Protein AF-A0A1J5FV45-F1 (afdb_monomer_lite)

Sequence (195 aa):
MLQQKHIVESHPLPEKLSKVIEYYSTTNPVHFYSLTNQLPLEDLAYVKKVEEHLFSFNQLMIEMGKDFNYGLDCYSRKICDIIEEQIQFTHNGMYSHSSFDEVNKNVYNNPVVMEYHTIGLLLMQILRVNNYKKLNDFISIIAKRKKTIKKYLEIAGGHGLYTMEVCKILQHNAVIDFIDISEVSIQIAKSFLKG

Structure (mmCIF, N/CA/C/O backbone):
data_AF-A0A1J5FV45-F1
#
_entry.id   AF-A0A1J5FV45-F1
#
loop_
_atom_site.group_PDB
_atom_site.id
_atom_site.type_symbol
_atom_site.label_atom_id
_atom_site.label_alt_id
_atom_site.label_comp_id
_atom_site.label_asym_id
_atom_site.label_entity_id
_atom_site.label_seq_id
_atom_site.pdbx_PDB_ins_code
_atom_site.Cartn_x
_atom_site.Cartn_y
_atom_site.Cartn_z
_atom_site.occupancy
_atom_site.B_iso_or_equiv
_atom_site.auth_seq_id
_atom_site.auth_comp_id
_atom_site.auth_asym_id
_atom_site.auth_atom_id
_atom_site.pdbx_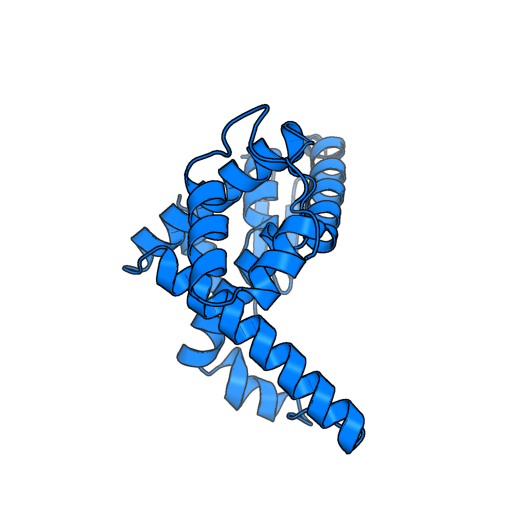PDB_model_num
ATOM 1 N N . MET A 1 1 ? 12.830 27.353 -18.509 1.00 36.31 1 MET A N 1
ATOM 2 C CA . MET A 1 1 ? 12.939 27.710 -17.079 1.00 36.31 1 MET A CA 1
ATOM 3 C C . MET A 1 1 ? 11.523 27.719 -16.515 1.00 36.31 1 MET A C 1
ATOM 5 O O . MET A 1 1 ? 10.820 28.708 -16.655 1.00 36.31 1 MET A O 1
ATOM 9 N N . LEU A 1 2 ? 11.036 26.563 -16.057 1.00 40.12 2 LEU A N 1
ATOM 10 C CA . LEU A 1 2 ? 9.681 26.422 -15.512 1.00 40.12 2 LEU A CA 1
ATOM 11 C C . LEU A 1 2 ? 9.717 26.867 -14.049 1.00 40.12 2 LEU A C 1
ATOM 13 O O . LEU A 1 2 ? 10.525 26.352 -13.281 1.00 40.12 2 LEU A O 1
ATOM 17 N N . GLN A 1 3 ? 8.890 27.852 -13.698 1.00 36.34 3 GLN A N 1
ATOM 18 C CA . GLN A 1 3 ? 8.738 28.338 -12.329 1.00 36.34 3 GLN A CA 1
ATOM 19 C C . GLN A 1 3 ? 8.366 27.167 -11.410 1.00 36.34 3 GLN A C 1
ATOM 21 O O . GLN A 1 3 ? 7.293 26.577 -11.547 1.00 36.34 3 GLN A O 1
ATOM 26 N N . GLN A 1 4 ? 9.261 26.827 -10.480 1.00 42.31 4 GLN A N 1
ATOM 27 C CA . GLN A 1 4 ? 8.911 26.046 -9.300 1.00 42.31 4 GLN A CA 1
ATOM 28 C C . GLN A 1 4 ? 7.817 26.827 -8.571 1.00 42.31 4 GLN A C 1
ATOM 30 O O . GLN A 1 4 ? 8.034 27.968 -8.164 1.00 42.31 4 GLN A O 1
ATOM 35 N N . LYS A 1 5 ? 6.618 26.252 -8.443 1.00 47.75 5 LYS A N 1
ATOM 36 C CA . LYS A 1 5 ? 5.619 26.807 -7.531 1.00 47.75 5 LYS A CA 1
ATOM 37 C C . LYS A 1 5 ? 6.243 26.811 -6.130 1.00 47.75 5 LYS A C 1
ATOM 39 O O . LYS A 1 5 ? 6.585 25.749 -5.615 1.00 47.75 5 LYS A O 1
ATOM 44 N N . HIS A 1 6 ? 6.391 28.001 -5.549 1.00 43.81 6 HIS A N 1
ATOM 45 C CA . HIS A 1 6 ? 6.796 28.258 -4.164 1.00 43.81 6 HIS A CA 1
ATOM 46 C C . HIS A 1 6 ? 5.775 27.651 -3.177 1.00 43.81 6 HIS A C 1
ATOM 48 O O . HIS A 1 6 ? 4.983 28.366 -2.575 1.00 43.81 6 HIS A O 1
ATOM 54 N N . ILE A 1 7 ? 5.725 26.322 -3.053 1.00 49.09 7 ILE A N 1
ATOM 55 C CA . ILE A 1 7 ? 4.786 25.622 -2.153 1.00 49.09 7 ILE A CA 1
ATOM 56 C C . ILE A 1 7 ? 5.425 25.364 -0.777 1.00 49.09 7 ILE A C 1
ATOM 58 O O . ILE A 1 7 ? 4.717 25.208 0.210 1.00 49.09 7 ILE A O 1
ATOM 62 N N . VAL A 1 8 ? 6.757 25.398 -0.668 1.00 49.81 8 VAL A N 1
ATOM 63 C CA . VAL A 1 8 ? 7.477 24.976 0.551 1.00 49.81 8 VAL A CA 1
ATOM 64 C C . VAL A 1 8 ? 7.651 26.101 1.590 1.00 49.81 8 VAL A C 1
ATOM 66 O O . VAL A 1 8 ? 8.071 25.844 2.711 1.00 49.81 8 VAL A O 1
ATOM 69 N N . GLU A 1 9 ? 7.316 27.354 1.270 1.00 49.59 9 GLU A N 1
ATOM 70 C CA . GLU A 1 9 ? 7.685 28.494 2.130 1.00 49.59 9 GLU A CA 1
ATOM 71 C C . GLU A 1 9 ? 6.697 28.813 3.261 1.00 49.59 9 GLU A C 1
ATOM 73 O O . GLU A 1 9 ? 7.077 29.507 4.201 1.00 49.59 9 GLU A O 1
ATOM 78 N N . SER A 1 10 ? 5.452 28.319 3.227 1.00 54.47 10 SER A N 1
ATOM 79 C CA . SER A 1 10 ? 4.484 28.672 4.276 1.00 54.47 10 SER A CA 1
ATOM 80 C C . SER A 1 10 ? 4.544 27.732 5.480 1.00 54.47 10 SER A C 1
ATOM 82 O O . SER A 1 10 ? 4.663 28.241 6.593 1.00 54.47 10 SER A O 1
ATOM 84 N N . HIS A 1 11 ? 4.531 26.402 5.308 1.00 63.50 11 HIS A N 1
ATOM 85 C CA . HIS A 1 11 ? 4.643 25.406 6.389 1.00 63.50 11 HIS A CA 1
ATOM 86 C C . HIS A 1 11 ? 5.556 24.236 5.958 1.00 63.50 11 HIS A C 1
ATOM 88 O O . HIS A 1 11 ? 5.381 23.724 4.850 1.00 63.50 11 HIS A O 1
ATOM 94 N N . PRO A 1 12 ? 6.504 23.776 6.799 1.00 82.75 12 PRO A N 1
ATOM 95 C CA . PRO A 1 12 ? 7.322 22.612 6.471 1.00 82.75 12 PRO A CA 1
ATOM 96 C C . PRO A 1 12 ? 6.450 21.352 6.385 1.00 82.75 12 PRO A C 1
ATOM 98 O O . PRO A 1 12 ? 5.562 21.143 7.215 1.00 82.75 12 PRO A O 1
ATOM 101 N N . LEU A 1 13 ? 6.705 20.509 5.380 1.00 89.81 13 LEU A N 1
ATOM 102 C CA . LEU A 1 13 ? 6.018 19.226 5.249 1.00 89.81 13 LEU A CA 1
ATOM 103 C C . LEU A 1 13 ? 6.375 18.305 6.435 1.00 89.81 13 LEU A C 1
ATOM 105 O O . LEU A 1 13 ? 7.500 18.356 6.937 1.00 89.81 13 LEU A O 1
ATOM 109 N N . PRO A 1 14 ? 5.453 17.432 6.875 1.00 94.56 14 PRO A N 1
ATOM 110 C CA . PRO A 1 14 ? 5.747 16.425 7.891 1.00 94.56 14 PRO A CA 1
ATOM 111 C C . PRO A 1 14 ? 6.880 15.463 7.491 1.00 94.56 14 PRO A C 1
ATOM 113 O O . PRO A 1 14 ? 7.250 15.379 6.318 1.00 94.56 14 PRO A O 1
ATOM 116 N N . GLU A 1 15 ? 7.441 14.740 8.463 1.00 95.69 15 GLU A N 1
ATOM 117 C CA . GLU A 1 15 ? 8.673 13.951 8.304 1.00 95.69 15 GLU A CA 1
ATOM 118 C C . GLU A 1 15 ? 8.584 12.914 7.173 1.00 95.69 15 GLU A C 1
ATOM 120 O O . GLU A 1 15 ? 9.441 12.894 6.283 1.00 95.69 15 GLU A O 1
ATOM 125 N N . LYS A 1 16 ? 7.564 12.045 7.177 1.00 96.62 16 LYS A N 1
ATOM 126 C CA . LYS A 1 16 ? 7.479 10.950 6.197 1.00 96.62 16 LYS A CA 1
ATOM 127 C C . LYS A 1 16 ? 7.114 11.468 4.819 1.00 96.62 16 LYS A C 1
ATOM 129 O O . LYS A 1 16 ? 7.712 11.026 3.838 1.00 96.62 16 LYS A O 1
ATOM 134 N N . LEU A 1 17 ? 6.194 12.423 4.727 1.00 95.94 17 LEU A N 1
ATOM 135 C CA . LEU A 1 17 ? 5.875 13.066 3.456 1.00 95.94 17 LEU A CA 1
ATOM 136 C C . LEU A 1 17 ? 7.094 13.792 2.870 1.00 95.94 17 LEU A C 1
ATOM 138 O O . LEU A 1 17 ? 7.368 13.640 1.681 1.00 95.94 17 LEU A O 1
ATOM 142 N N . SER A 1 18 ? 7.878 14.498 3.690 1.00 95.19 18 SER A N 1
ATOM 143 C CA . SER A 1 18 ? 9.144 15.112 3.258 1.00 95.19 18 SER A CA 1
ATOM 144 C C . SER A 1 18 ? 10.106 14.071 2.695 1.00 95.19 18 SER A C 1
ATOM 146 O O . SER A 1 18 ? 10.649 14.270 1.611 1.00 95.19 18 SER A O 1
ATOM 148 N N . LYS A 1 19 ? 10.246 12.921 3.367 1.00 96.50 19 LYS A N 1
ATOM 149 C CA . LYS A 1 19 ? 11.095 11.816 2.903 1.00 96.50 19 LYS A CA 1
ATOM 150 C C . LYS A 1 19 ? 10.658 11.257 1.545 1.00 96.50 19 LYS A C 1
ATOM 152 O O . LYS A 1 19 ? 11.509 10.964 0.711 1.00 96.50 19 LYS A O 1
ATOM 157 N N . VAL A 1 20 ? 9.351 11.129 1.293 1.00 96.81 20 VAL A N 1
ATOM 158 C CA . VAL A 1 20 ? 8.820 10.716 -0.025 1.00 96.81 20 VAL A CA 1
ATOM 159 C C . VAL A 1 20 ? 9.234 11.713 -1.110 1.00 96.81 20 VAL A C 1
ATOM 161 O O . VAL A 1 20 ? 9.709 11.323 -2.177 1.00 96.81 20 VAL A O 1
ATOM 164 N N . ILE A 1 21 ? 9.048 13.003 -0.835 1.00 94.50 21 ILE A N 1
ATOM 165 C CA . ILE A 1 21 ? 9.333 14.097 -1.769 1.00 94.50 21 ILE A CA 1
ATOM 166 C C . ILE A 1 21 ? 10.838 14.174 -2.066 1.00 94.50 21 ILE A C 1
ATOM 168 O O . ILE A 1 21 ? 11.224 14.244 -3.233 1.00 94.50 21 ILE A O 1
ATOM 172 N N . GLU A 1 22 ? 11.686 14.073 -1.042 1.00 94.88 22 GLU A N 1
ATOM 173 C CA . GLU A 1 22 ? 13.146 14.032 -1.179 1.00 94.88 22 GLU A CA 1
ATOM 174 C C . GLU A 1 22 ? 13.603 12.819 -2.001 1.00 94.88 22 GLU A C 1
ATOM 176 O O . GLU A 1 22 ? 14.339 12.972 -2.982 1.00 94.88 22 GLU A O 1
ATOM 181 N N . TYR A 1 23 ? 13.106 11.624 -1.667 1.00 96.62 23 TYR A N 1
ATOM 182 C CA . TYR A 1 23 ? 13.447 10.391 -2.373 1.00 96.62 23 TYR A CA 1
ATOM 183 C C . TYR A 1 23 ? 13.162 10.512 -3.875 1.00 96.62 23 TYR A C 1
ATOM 185 O O . TYR A 1 23 ? 14.042 10.249 -4.694 1.00 96.62 23 TYR A O 1
ATOM 193 N N . TYR A 1 24 ? 11.973 10.978 -4.271 1.00 95.50 24 TYR A N 1
ATOM 194 C CA . TYR A 1 24 ? 11.647 11.095 -5.696 1.00 95.50 24 TYR A CA 1
ATOM 195 C C . TYR A 1 24 ? 12.340 12.256 -6.394 1.00 95.50 24 TYR A C 1
ATOM 197 O O . TYR A 1 24 ? 12.614 12.153 -7.588 1.00 95.50 24 TYR A O 1
ATOM 205 N N . S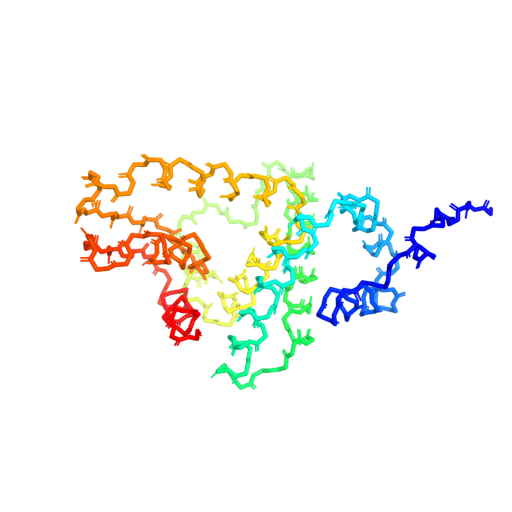ER A 1 25 ? 12.664 13.337 -5.682 1.00 94.00 25 SER A N 1
ATOM 206 C CA . SER A 1 25 ? 13.407 14.455 -6.275 1.00 94.00 25 SER A CA 1
ATOM 207 C C . SER A 1 25 ? 14.785 14.033 -6.795 1.00 94.00 25 SER A C 1
ATOM 209 O O . SER A 1 25 ? 15.274 14.605 -7.768 1.00 94.00 25 SER A O 1
ATOM 211 N N . THR A 1 26 ? 15.379 13.003 -6.183 1.00 92.62 26 THR A N 1
ATOM 212 C CA . THR A 1 26 ? 16.705 12.486 -6.536 1.00 92.62 26 THR A CA 1
ATOM 213 C C . THR A 1 26 ? 16.637 11.266 -7.452 1.00 92.62 26 THR A C 1
ATOM 215 O O . THR A 1 26 ? 17.408 11.175 -8.404 1.00 92.62 26 THR A O 1
ATOM 218 N N . THR A 1 27 ? 15.705 10.342 -7.208 1.00 93.81 27 THR A N 1
ATOM 219 C CA . THR A 1 27 ? 15.640 9.054 -7.925 1.00 93.81 27 THR A CA 1
ATOM 220 C C . THR A 1 27 ? 14.798 9.097 -9.197 1.00 93.81 27 THR A C 1
ATOM 222 O O . THR A 1 27 ? 15.087 8.376 -10.150 1.00 93.81 27 THR A O 1
ATOM 225 N N . ASN A 1 28 ? 13.760 9.939 -9.247 1.00 90.69 28 ASN A N 1
ATOM 226 C CA . ASN A 1 28 ? 12.879 10.058 -10.407 1.00 90.69 28 ASN A CA 1
ATOM 227 C C . ASN A 1 28 ? 12.279 11.476 -10.515 1.00 90.69 28 ASN A C 1
ATOM 229 O O . ASN A 1 28 ? 11.113 11.690 -10.160 1.00 90.69 28 ASN A O 1
ATOM 233 N N . PRO A 1 29 ? 13.040 12.454 -11.049 1.00 90.31 29 PRO A N 1
ATOM 234 C CA . PRO A 1 29 ? 12.614 13.855 -11.122 1.00 90.31 29 PRO A CA 1
ATOM 235 C C . PRO A 1 29 ? 11.305 14.078 -11.896 1.00 90.31 29 PRO A C 1
ATOM 237 O O . PRO A 1 29 ? 10.533 14.985 -11.578 1.00 90.31 29 PRO A O 1
ATOM 240 N N . VAL A 1 30 ? 11.028 13.239 -12.901 1.00 89.00 30 VAL A N 1
ATOM 241 C CA . VAL A 1 30 ? 9.777 13.291 -13.673 1.00 89.00 30 VAL A CA 1
ATOM 242 C C . VAL A 1 30 ? 8.598 12.881 -12.795 1.00 89.00 30 VAL A C 1
ATOM 244 O O . VAL A 1 30 ? 7.584 13.583 -12.749 1.00 89.00 30 VAL A O 1
ATOM 247 N N . HIS A 1 31 ? 8.732 11.775 -12.056 1.00 89.19 31 HIS A N 1
ATOM 248 C CA . HIS A 1 31 ? 7.699 11.346 -11.121 1.00 89.19 31 HIS A CA 1
ATOM 249 C C . HIS A 1 31 ? 7.516 12.349 -9.982 1.00 89.19 31 HIS A C 1
ATOM 251 O O . HIS A 1 31 ? 6.381 12.690 -9.664 1.00 89.19 31 HIS A O 1
ATOM 257 N N . PHE A 1 32 ? 8.603 12.888 -9.429 1.00 91.50 32 PHE A N 1
ATOM 258 C CA . PHE A 1 32 ? 8.563 13.962 -8.437 1.00 91.50 32 PHE A CA 1
ATOM 259 C C . PHE A 1 32 ? 7.737 15.161 -8.913 1.00 91.50 32 PHE A C 1
ATOM 261 O O . PHE A 1 32 ? 6.849 15.625 -8.195 1.00 91.50 32 PHE A O 1
ATOM 268 N N . TYR A 1 33 ? 7.980 15.635 -10.139 1.00 89.00 33 TYR A N 1
ATOM 269 C CA . TYR A 1 33 ? 7.216 16.740 -10.717 1.00 89.00 33 TYR A CA 1
ATOM 270 C C . TYR A 1 33 ? 5.733 16.383 -10.877 1.00 89.00 33 TYR A C 1
ATOM 272 O O . TYR A 1 33 ? 4.857 17.184 -10.556 1.00 89.00 33 TYR A O 1
ATOM 280 N N . SER A 1 34 ? 5.421 15.169 -11.336 1.00 88.81 34 SER A N 1
ATOM 281 C CA . SER A 1 34 ? 4.032 14.706 -11.426 1.00 88.81 34 SER A CA 1
ATOM 282 C C . SER A 1 34 ? 3.361 14.627 -10.053 1.00 88.81 34 SER A C 1
ATOM 284 O O . SER A 1 34 ? 2.208 15.028 -9.916 1.00 88.81 34 SER A O 1
ATOM 286 N N . LEU A 1 35 ? 4.057 14.094 -9.049 1.00 88.62 35 LEU A N 1
ATOM 287 C CA . LEU A 1 35 ? 3.538 13.872 -7.704 1.00 88.62 35 LEU A CA 1
ATOM 288 C C . LEU A 1 35 ? 3.245 15.208 -7.011 1.00 88.62 35 LEU A C 1
ATOM 290 O O . LEU A 1 35 ? 2.123 15.446 -6.573 1.00 88.62 35 LEU A O 1
ATOM 294 N N . THR A 1 36 ? 4.223 16.112 -6.985 1.00 87.56 36 THR A N 1
ATOM 295 C CA . THR A 1 36 ? 4.106 17.432 -6.339 1.00 87.56 36 THR A CA 1
ATOM 296 C C . THR A 1 36 ? 3.033 18.324 -6.961 1.00 87.56 36 THR A C 1
ATOM 298 O O . THR A 1 36 ? 2.429 19.120 -6.253 1.00 87.56 36 THR A O 1
ATOM 301 N N . ASN A 1 37 ? 2.737 18.172 -8.255 1.00 88.56 37 ASN A N 1
ATOM 302 C CA . ASN A 1 37 ? 1.647 18.910 -8.901 1.00 88.56 37 ASN A CA 1
ATOM 303 C C . ASN A 1 37 ? 0.251 18.329 -8.632 1.00 88.56 37 ASN A C 1
ATOM 305 O O . ASN A 1 37 ? -0.743 19.014 -8.869 1.00 88.56 37 ASN A O 1
ATOM 309 N N . GLN A 1 38 ? 0.160 17.069 -8.204 1.00 89.12 38 GLN A N 1
ATOM 310 C CA . GLN A 1 38 ? -1.114 16.381 -7.968 1.00 89.12 38 GLN A CA 1
ATOM 311 C C . GLN A 1 38 ? -1.516 16.358 -6.493 1.00 89.12 38 GLN A C 1
ATOM 313 O O . GLN A 1 38 ? -2.706 16.252 -6.191 1.00 89.12 38 GLN A O 1
ATOM 318 N N . LEU A 1 39 ? -0.544 16.413 -5.583 1.00 89.31 39 LEU A N 1
ATOM 319 C CA . LEU A 1 39 ? -0.791 16.434 -4.149 1.00 89.31 39 LEU A CA 1
ATOM 320 C C . LEU A 1 39 ? -1.295 17.823 -3.714 1.00 89.31 39 LEU A C 1
ATOM 322 O O . LEU A 1 39 ? -0.602 18.808 -3.965 1.00 89.31 39 LEU A O 1
ATOM 326 N N . PRO A 1 40 ? -2.452 17.922 -3.033 1.00 91.00 40 PRO A N 1
AT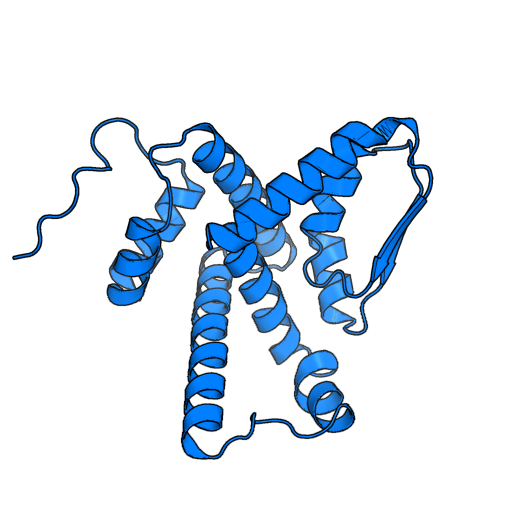OM 327 C CA . PRO A 1 40 ? -2.937 19.177 -2.459 1.00 91.00 40 PRO A CA 1
ATOM 328 C C . PRO A 1 40 ? -2.173 19.487 -1.162 1.00 91.00 40 PRO A C 1
ATOM 330 O O . PRO A 1 40 ? -2.692 19.323 -0.060 1.00 91.00 40 PRO A O 1
ATOM 333 N N . LEU A 1 41 ? -0.898 19.863 -1.285 1.00 89.62 41 LEU A N 1
ATOM 334 C CA . LEU A 1 41 ? 0.000 20.111 -0.147 1.00 89.62 41 LEU A CA 1
ATOM 335 C C . LEU A 1 41 ? -0.422 21.327 0.698 1.00 89.62 41 LEU A C 1
ATOM 337 O O . LEU A 1 41 ? -0.000 21.459 1.843 1.00 89.62 41 LEU A O 1
ATOM 341 N N . GLU A 1 42 ? -1.272 22.190 0.152 1.00 89.62 42 GLU A N 1
ATOM 342 C CA . GLU A 1 42 ? -1.920 23.302 0.845 1.00 89.62 42 GLU A CA 1
ATOM 343 C C . GLU A 1 42 ? -3.077 22.871 1.768 1.00 89.62 42 GLU A C 1
ATOM 345 O O . GLU A 1 42 ? -3.455 23.617 2.673 1.00 89.62 42 GLU A O 1
ATOM 350 N N . 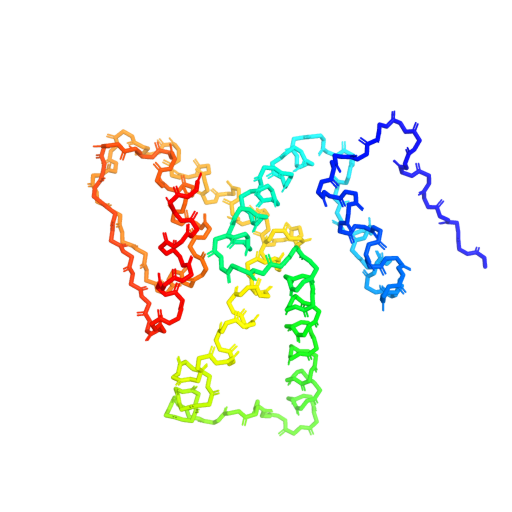ASP A 1 43 ? -3.643 21.675 1.571 1.00 91.44 43 ASP A N 1
ATOM 351 C CA . ASP A 1 43 ? -4.696 21.128 2.427 1.00 91.44 43 ASP A CA 1
ATOM 352 C C . ASP A 1 43 ? -4.067 20.428 3.641 1.00 91.44 43 ASP A C 1
ATOM 354 O O . ASP A 1 43 ? -3.647 19.270 3.591 1.00 91.44 43 ASP A O 1
ATOM 358 N N . LEU A 1 44 ? -4.026 21.133 4.773 1.00 91.62 44 LEU A N 1
ATOM 359 C CA . LEU A 1 44 ? -3.437 20.618 6.013 1.00 91.62 44 LEU A CA 1
ATOM 360 C C . LEU A 1 44 ? -4.140 19.359 6.545 1.00 91.62 44 LEU A C 1
ATOM 362 O O . LEU A 1 44 ? -3.498 18.539 7.206 1.00 91.62 44 LEU A O 1
ATOM 366 N N . ALA A 1 45 ? -5.438 19.179 6.275 1.00 90.75 45 ALA A N 1
ATOM 367 C CA . ALA A 1 45 ? -6.161 17.981 6.694 1.00 90.75 45 ALA A CA 1
ATOM 368 C C . ALA A 1 45 ? -5.745 16.775 5.844 1.00 90.75 45 ALA A C 1
ATOM 370 O O . ALA A 1 45 ? -5.508 15.693 6.390 1.00 90.75 45 ALA A O 1
ATOM 371 N N . TYR A 1 46 ? -5.592 16.979 4.532 1.00 92.31 46 TYR A N 1
ATOM 372 C CA . TYR A 1 46 ? -5.012 15.989 3.628 1.00 92.31 46 TYR A CA 1
ATOM 373 C C . TYR A 1 46 ? -3.587 15.621 4.051 1.00 92.31 46 TYR A C 1
ATOM 375 O O . TYR A 1 46 ? -3.302 14.445 4.274 1.00 92.31 46 TYR A O 1
ATOM 383 N N . VAL A 1 47 ? -2.711 16.616 4.226 1.00 94.31 47 VAL A N 1
ATOM 384 C CA . VAL A 1 47 ? -1.300 16.410 4.595 1.00 94.31 47 VAL A CA 1
ATOM 385 C C . VAL A 1 47 ? -1.183 15.623 5.896 1.00 94.31 47 VAL A C 1
ATOM 387 O O . VAL A 1 47 ? -0.449 14.638 5.950 1.00 94.31 47 VAL A O 1
ATOM 390 N N . LYS A 1 48 ? -1.949 16.001 6.926 1.00 94.19 48 LYS A N 1
ATOM 391 C CA . LYS A 1 48 ? -1.953 15.291 8.208 1.00 94.19 48 LYS A CA 1
ATOM 392 C C . LYS A 1 48 ? -2.352 13.826 8.046 1.00 94.19 48 LYS A C 1
ATOM 394 O O . LYS A 1 48 ? -1.699 12.945 8.595 1.00 94.19 48 LYS A O 1
ATOM 399 N N . LYS A 1 49 ? -3.429 13.549 7.312 1.00 93.31 49 LYS A N 1
ATOM 400 C CA . LYS A 1 49 ? -3.953 12.186 7.193 1.00 93.31 49 LYS A CA 1
ATOM 401 C C . LYS A 1 49 ? -3.072 11.319 6.280 1.00 93.31 49 LYS A C 1
ATOM 403 O O . LYS A 1 49 ? -2.924 10.131 6.549 1.00 93.31 49 LYS A O 1
ATOM 408 N N . VAL A 1 50 ? -2.440 11.888 5.249 1.00 95.50 50 VAL A N 1
ATOM 409 C CA . VAL A 1 50 ? -1.398 11.196 4.466 1.00 95.50 50 VAL A CA 1
ATOM 410 C C . VAL A 1 50 ? -0.197 10.868 5.346 1.00 95.50 50 VAL A C 1
ATOM 412 O O . VAL A 1 50 ? 0.290 9.743 5.290 1.00 95.50 50 VAL A O 1
ATOM 415 N N . GLU A 1 51 ? 0.245 11.798 6.192 1.00 96.56 51 GLU A N 1
ATOM 416 C CA . GLU A 1 51 ? 1.342 11.547 7.131 1.00 96.56 51 GLU A CA 1
ATOM 417 C C . GLU A 1 51 ? 1.012 10.408 8.104 1.00 96.56 51 GLU A C 1
ATOM 419 O O . GLU A 1 51 ? 1.835 9.519 8.303 1.00 96.56 51 GLU A O 1
ATOM 424 N N . GLU A 1 52 ? -0.205 10.367 8.656 1.00 95.69 52 GLU A N 1
ATOM 425 C CA . GLU A 1 52 ? -0.661 9.253 9.502 1.00 95.69 52 GLU A CA 1
ATOM 426 C C . GLU A 1 52 ? -0.579 7.905 8.764 1.00 95.69 52 GLU A C 1
ATOM 428 O O . GLU A 1 52 ? -0.125 6.907 9.328 1.00 95.69 52 GLU A O 1
ATOM 433 N N . HIS A 1 53 ? -0.974 7.861 7.488 1.00 96.56 53 HIS A N 1
ATOM 434 C CA . HIS A 1 53 ? -0.881 6.645 6.673 1.00 96.56 53 HIS A CA 1
ATOM 435 C C . HIS A 1 53 ? 0.558 6.273 6.319 1.00 96.56 53 HIS A C 1
ATOM 437 O O . HIS A 1 53 ? 0.891 5.089 6.343 1.00 96.56 53 HIS A O 1
ATOM 443 N N . LEU A 1 54 ? 1.424 7.249 6.042 1.00 97.62 54 LEU A N 1
ATOM 444 C CA . LEU A 1 54 ? 2.852 7.016 5.814 1.00 97.62 54 LEU A CA 1
ATOM 445 C C . LEU A 1 54 ? 3.574 6.570 7.091 1.00 97.62 54 LEU A C 1
ATOM 447 O O . LEU A 1 54 ? 4.521 5.787 7.023 1.00 97.62 54 LEU A O 1
ATOM 451 N N . PHE A 1 55 ? 3.114 7.015 8.259 1.00 96.62 55 PHE A N 1
ATOM 452 C CA . PHE A 1 55 ? 3.602 6.521 9.539 1.00 96.62 55 PHE A CA 1
ATOM 453 C C . PHE A 1 55 ? 3.238 5.047 9.735 1.00 96.62 55 PHE A C 1
ATOM 455 O O . PHE A 1 55 ? 4.133 4.239 9.983 1.00 96.62 55 PHE A O 1
ATOM 462 N N . SER A 1 56 ? 1.966 4.668 9.553 1.00 96.06 56 SER A N 1
ATOM 463 C CA . SER A 1 56 ? 1.550 3.255 9.596 1.00 96.06 56 SER A CA 1
ATOM 464 C C . SER A 1 56 ? 2.304 2.419 8.557 1.00 96.06 56 SER A C 1
ATOM 466 O O . SER A 1 56 ? 2.748 1.313 8.851 1.00 96.06 56 SER A O 1
ATOM 468 N N . PHE A 1 57 ? 2.507 2.956 7.352 1.00 97.50 57 PHE A N 1
ATOM 469 C CA . PHE A 1 57 ? 3.303 2.307 6.313 1.00 97.50 57 PHE A CA 1
ATOM 470 C C . PHE A 1 57 ? 4.749 2.054 6.761 1.00 97.50 57 PHE A C 1
ATOM 472 O O . PHE A 1 57 ? 5.289 0.971 6.552 1.00 97.50 57 PHE A O 1
ATOM 479 N N . ASN A 1 58 ? 5.378 3.031 7.416 1.00 97.19 58 ASN A N 1
ATOM 480 C CA . ASN A 1 58 ? 6.722 2.869 7.957 1.00 97.19 58 ASN A CA 1
ATOM 481 C C . ASN A 1 58 ? 6.780 1.772 9.032 1.00 97.19 58 ASN A C 1
ATOM 483 O O . ASN A 1 58 ? 7.752 1.023 9.061 1.00 97.19 58 ASN A O 1
ATOM 487 N N . GLN A 1 59 ? 5.755 1.653 9.885 1.00 95.69 59 GLN A N 1
ATOM 488 C CA . GLN A 1 59 ? 5.676 0.557 10.861 1.00 95.69 59 GLN A CA 1
ATOM 489 C C . GLN A 1 59 ? 5.580 -0.804 10.168 1.00 95.69 59 GLN A C 1
ATOM 491 O O . GLN A 1 59 ? 6.333 -1.708 10.514 1.00 95.69 59 GLN A O 1
ATOM 496 N N . LEU A 1 60 ? 4.752 -0.924 9.125 1.00 96.06 60 LEU A N 1
ATOM 497 C CA . LEU A 1 60 ? 4.677 -2.138 8.308 1.00 96.06 60 LEU A CA 1
ATOM 498 C C . LEU A 1 60 ? 6.043 -2.524 7.724 1.00 96.06 60 LEU A C 1
ATOM 500 O O . LEU A 1 60 ? 6.429 -3.686 7.803 1.00 96.06 60 LEU A O 1
ATOM 504 N N . MET A 1 61 ? 6.791 -1.570 7.161 1.00 96.88 61 MET A N 1
ATOM 505 C CA . MET A 1 61 ? 8.129 -1.858 6.625 1.00 96.88 61 MET A CA 1
ATOM 506 C C . MET A 1 61 ? 9.064 -2.394 7.714 1.00 96.88 61 MET A C 1
ATOM 508 O O . MET A 1 61 ? 9.713 -3.417 7.498 1.00 96.88 61 MET A O 1
ATOM 512 N N . ILE A 1 62 ? 9.066 -1.773 8.899 1.00 95.75 62 ILE A N 1
ATOM 513 C CA . ILE A 1 62 ? 9.863 -2.230 10.046 1.00 95.75 62 ILE A CA 1
ATOM 514 C C . ILE A 1 62 ? 9.467 -3.654 10.459 1.00 95.75 62 ILE A C 1
ATOM 516 O O . ILE A 1 62 ? 10.348 -4.494 10.633 1.00 95.75 62 ILE A O 1
ATOM 520 N N . GLU A 1 63 ? 8.170 -3.953 10.572 1.00 94.44 63 GLU A N 1
ATOM 521 C CA . GLU A 1 63 ? 7.687 -5.303 10.900 1.00 94.44 63 GLU A CA 1
ATOM 522 C C . GLU A 1 63 ? 8.110 -6.353 9.865 1.00 94.44 63 GLU A C 1
ATOM 524 O O . GLU A 1 63 ? 8.395 -7.497 10.218 1.00 94.44 63 GLU A O 1
ATOM 529 N N . MET A 1 64 ? 8.186 -5.965 8.592 1.00 94.31 64 MET A N 1
ATOM 530 C CA . MET A 1 64 ? 8.648 -6.822 7.498 1.00 94.31 64 MET A CA 1
ATOM 531 C C . MET A 1 64 ? 10.182 -6.913 7.400 1.00 94.31 64 MET A C 1
ATOM 533 O O . MET A 1 64 ? 10.698 -7.579 6.500 1.00 94.31 64 MET A O 1
ATOM 537 N N . GLY A 1 65 ? 10.928 -6.242 8.286 1.00 96.31 65 GLY A N 1
ATOM 538 C CA . GLY A 1 65 ? 12.391 -6.181 8.234 1.00 96.31 65 GLY A CA 1
ATOM 539 C C . GLY A 1 65 ? 12.926 -5.414 7.020 1.00 96.31 65 GLY A C 1
ATOM 540 O O . GLY A 1 65 ? 14.029 -5.689 6.548 1.00 96.31 65 GLY A O 1
ATOM 541 N N . LYS A 1 66 ? 12.134 -4.482 6.486 1.00 96.94 66 LYS A N 1
ATOM 542 C CA . LYS A 1 66 ? 12.465 -3.617 5.350 1.00 96.94 66 LYS A CA 1
ATOM 543 C C . LYS A 1 66 ? 12.621 -2.177 5.827 1.00 96.94 66 LYS A C 1
ATOM 545 O O . LYS A 1 66 ? 12.088 -1.778 6.861 1.00 96.94 66 LYS A O 1
ATOM 550 N N . ASP A 1 67 ? 13.325 -1.368 5.049 1.00 97.12 67 ASP A N 1
ATOM 551 C CA . ASP A 1 67 ? 13.326 0.073 5.265 1.00 97.12 67 ASP A CA 1
ATOM 552 C C . ASP A 1 67 ? 12.204 0.764 4.471 1.00 97.12 67 ASP A C 1
ATOM 554 O O . ASP A 1 67 ? 11.534 0.183 3.617 1.00 97.12 67 ASP A O 1
ATOM 558 N N . PHE A 1 68 ? 11.989 2.043 4.770 1.00 97.81 68 PHE A N 1
ATOM 559 C CA . PHE A 1 68 ? 10.986 2.860 4.091 1.00 97.81 68 PHE A CA 1
ATOM 560 C C . PHE A 1 68 ? 11.245 3.009 2.582 1.00 97.81 68 PHE A C 1
ATOM 562 O O . PHE A 1 68 ? 10.294 3.114 1.809 1.00 97.81 68 PHE A O 1
ATOM 569 N N . ASN A 1 69 ? 12.514 3.031 2.159 1.00 97.88 69 ASN A N 1
ATOM 570 C CA . ASN A 1 69 ? 12.898 3.267 0.768 1.00 97.88 69 ASN A CA 1
ATOM 571 C C . ASN A 1 69 ? 12.604 2.042 -0.102 1.00 97.88 69 ASN A C 1
ATOM 573 O O . ASN A 1 69 ? 12.118 2.223 -1.211 1.00 97.88 69 ASN A O 1
ATOM 577 N N . TYR A 1 70 ? 12.760 0.823 0.425 1.00 98.31 70 TYR A N 1
ATOM 578 C CA . TYR A 1 70 ? 12.289 -0.404 -0.230 1.00 98.31 70 TYR A CA 1
ATOM 579 C C . TYR A 1 70 ? 10.810 -0.296 -0.630 1.00 98.31 70 TYR A C 1
ATOM 581 O O . TYR A 1 70 ? 10.396 -0.691 -1.720 1.00 98.31 70 TYR A O 1
ATOM 589 N N . GLY A 1 71 ? 10.007 0.309 0.243 1.00 97.94 71 GLY A N 1
ATOM 590 C CA . GLY A 1 71 ? 8.629 0.671 -0.039 1.00 97.94 71 GLY A CA 1
ATOM 591 C C . GLY A 1 71 ? 8.460 1.556 -1.272 1.00 97.94 71 GLY A C 1
ATOM 592 O O . GLY A 1 71 ? 7.667 1.263 -2.170 1.00 97.94 71 GLY A O 1
ATOM 593 N N . LEU A 1 72 ? 9.226 2.643 -1.319 1.00 98.19 72 LEU A N 1
ATOM 594 C CA . LEU A 1 72 ? 9.228 3.595 -2.428 1.00 98.19 72 LEU A CA 1
ATOM 595 C C . LEU A 1 72 ? 9.703 2.938 -3.737 1.00 98.19 72 LEU A C 1
ATOM 597 O O . LEU A 1 72 ? 9.106 3.168 -4.792 1.00 98.19 72 LEU A O 1
ATOM 601 N N . ASP A 1 73 ? 10.679 2.034 -3.670 1.00 98.06 73 ASP A N 1
ATOM 602 C CA . ASP A 1 73 ? 11.102 1.220 -4.814 1.00 98.06 73 ASP A CA 1
ATOM 603 C C . ASP A 1 73 ? 9.944 0.355 -5.335 1.00 98.06 73 ASP A C 1
ATOM 605 O O . ASP A 1 73 ? 9.689 0.310 -6.540 1.00 98.06 73 ASP A O 1
ATOM 609 N N . CYS A 1 74 ? 9.181 -0.285 -4.439 1.00 98.31 74 CYS A N 1
ATOM 610 C CA . CYS A 1 74 ? 8.008 -1.084 -4.810 1.00 98.31 74 CYS A CA 1
ATOM 611 C C . CYS A 1 74 ? 6.925 -0.239 -5.497 1.00 98.31 74 CYS A C 1
ATOM 613 O O . CYS A 1 74 ? 6.327 -0.679 -6.480 1.00 98.31 74 CYS A O 1
ATOM 615 N N . TYR A 1 75 ? 6.681 0.986 -5.021 1.00 97.75 75 TYR A N 1
ATOM 616 C CA . TYR A 1 75 ? 5.757 1.919 -5.675 1.00 97.75 75 TYR A CA 1
ATOM 617 C C . TYR A 1 75 ? 6.247 2.333 -7.066 1.00 97.75 75 TYR A C 1
ATOM 619 O O . TYR A 1 75 ? 5.472 2.295 -8.024 1.00 97.75 75 TYR A O 1
ATOM 627 N N . SER A 1 76 ? 7.535 2.650 -7.200 1.00 96.25 76 SER A N 1
ATOM 628 C CA . SER A 1 76 ? 8.157 2.982 -8.488 1.00 96.25 76 SER A CA 1
ATOM 629 C C . SER A 1 76 ? 8.019 1.837 -9.481 1.00 96.25 76 SER A C 1
ATOM 631 O O . SER A 1 76 ? 7.543 2.035 -10.599 1.00 96.25 76 SER A O 1
ATOM 633 N N . ARG A 1 77 ? 8.343 0.616 -9.044 1.00 96.94 77 ARG A N 1
ATOM 634 C CA . ARG A 1 77 ? 8.169 -0.594 -9.845 1.00 96.94 77 ARG A CA 1
ATOM 635 C C . ARG A 1 77 ? 6.713 -0.790 -10.245 1.00 96.94 77 ARG A C 1
ATOM 637 O O . ARG A 1 77 ? 6.440 -1.056 -11.405 1.00 96.94 77 ARG A O 1
ATOM 644 N N . LYS A 1 78 ? 5.764 -0.578 -9.330 1.00 96.38 78 LYS A N 1
ATOM 645 C CA . LYS A 1 78 ? 4.338 -0.704 -9.650 1.00 96.38 78 LYS A CA 1
ATOM 646 C C . LYS A 1 78 ? 3.880 0.289 -10.722 1.00 96.38 78 LYS A C 1
ATOM 648 O O . LYS A 1 78 ? 3.020 -0.053 -11.533 1.00 96.38 78 LYS A O 1
ATOM 653 N N . ILE A 1 79 ? 4.424 1.506 -10.731 1.00 94.00 79 ILE A N 1
ATOM 654 C CA . ILE A 1 79 ? 4.170 2.476 -11.802 1.00 94.00 79 ILE A CA 1
ATOM 655 C C . ILE A 1 79 ? 4.737 1.964 -13.129 1.00 94.00 79 ILE A C 1
ATOM 657 O O . ILE A 1 79 ? 4.026 2.021 -14.131 1.00 94.00 79 ILE A O 1
ATOM 661 N N . CYS A 1 80 ? 5.969 1.446 -13.133 1.00 94.75 80 CYS A N 1
ATOM 662 C CA . CYS A 1 80 ? 6.577 0.845 -14.321 1.00 94.75 80 CYS A CA 1
ATOM 663 C C . CYS A 1 80 ? 5.731 -0.311 -14.863 1.00 94.75 80 CYS A C 1
ATOM 665 O O . CYS A 1 80 ? 5.363 -0.258 -16.030 1.00 94.75 80 CYS A O 1
ATOM 667 N N . ASP A 1 81 ? 5.313 -1.255 -14.013 1.00 95.31 81 ASP A N 1
ATOM 668 C CA . ASP A 1 81 ? 4.443 -2.372 -14.404 1.00 95.31 81 ASP A CA 1
ATOM 669 C C . ASP A 1 81 ? 3.158 -1.864 -15.098 1.00 95.31 81 ASP A C 1
ATOM 671 O O . ASP A 1 81 ? 2.741 -2.389 -16.124 1.00 95.31 81 ASP A O 1
ATOM 675 N N . ILE A 1 82 ? 2.525 -0.801 -14.577 1.00 94.38 82 ILE A N 1
ATOM 676 C CA . ILE A 1 82 ? 1.321 -0.213 -15.197 1.00 94.38 82 ILE A CA 1
ATOM 677 C C . ILE A 1 82 ? 1.635 0.394 -16.571 1.00 94.38 82 ILE A C 1
ATOM 679 O O . ILE A 1 82 ? 0.833 0.260 -17.494 1.00 94.38 82 ILE A O 1
ATOM 683 N N . ILE A 1 83 ? 2.762 1.095 -16.702 1.00 94.44 83 ILE A N 1
ATOM 684 C CA . ILE A 1 83 ? 3.179 1.718 -17.964 1.00 94.44 83 ILE A CA 1
ATOM 685 C C . ILE A 1 83 ? 3.506 0.644 -19.005 1.00 94.44 83 ILE A C 1
ATOM 687 O O . ILE A 1 83 ? 3.090 0.769 -20.154 1.00 94.44 83 ILE A O 1
ATOM 691 N N . GLU A 1 84 ? 4.204 -0.419 -18.613 1.00 95.25 84 GLU A N 1
ATOM 692 C CA . GLU A 1 84 ? 4.540 -1.542 -19.490 1.00 95.25 84 GLU A CA 1
ATOM 693 C C . GLU A 1 84 ? 3.278 -2.224 -20.027 1.00 95.25 84 GLU A C 1
ATOM 695 O O . GLU A 1 84 ? 3.143 -2.380 -21.241 1.00 95.25 84 GLU A O 1
ATOM 700 N N . GLU A 1 85 ? 2.305 -2.521 -19.161 1.00 95.56 85 GLU A N 1
ATOM 701 C CA . GLU A 1 85 ? 1.007 -3.070 -19.576 1.00 95.56 85 GLU A CA 1
ATOM 702 C C . GLU A 1 85 ? 0.246 -2.126 -20.519 1.00 95.56 85 GLU A C 1
ATOM 704 O O . GLU A 1 85 ? -0.365 -2.568 -21.491 1.00 95.56 85 GLU A O 1
ATOM 709 N N . GLN A 1 86 ? 0.295 -0.811 -20.280 1.00 96.12 86 GLN A N 1
ATOM 710 C CA . GLN A 1 86 ? -0.330 0.174 -21.171 1.00 96.12 86 GLN A CA 1
ATOM 711 C C . GLN A 1 86 ? 0.340 0.222 -22.545 1.00 96.12 86 GLN A C 1
ATOM 713 O O . GLN A 1 86 ? -0.359 0.311 -23.557 1.00 96.12 86 GLN A O 1
ATOM 718 N N . ILE A 1 87 ? 1.673 0.164 -22.599 1.00 95.81 87 ILE A N 1
ATOM 719 C CA . ILE A 1 87 ? 2.432 0.139 -23.854 1.00 95.81 87 ILE A CA 1
ATOM 720 C C . ILE A 1 87 ? 2.100 -1.133 -24.633 1.00 95.81 87 ILE A C 1
ATOM 722 O O . ILE A 1 87 ? 1.785 -1.042 -25.820 1.00 95.81 87 ILE A O 1
ATOM 726 N N . GLN A 1 88 ? 2.116 -2.296 -23.975 1.00 95.31 88 GLN A N 1
ATOM 727 C CA . GLN A 1 88 ? 1.763 -3.564 -24.612 1.00 95.31 88 GLN A CA 1
ATOM 728 C C . GLN A 1 88 ? 0.341 -3.531 -25.168 1.00 95.31 88 GLN A C 1
ATOM 730 O O . GLN A 1 88 ? 0.156 -3.743 -26.368 1.00 95.31 88 GLN A O 1
ATOM 735 N N . PHE A 1 89 ? -0.635 -3.150 -24.339 1.00 96.56 89 PHE A N 1
ATOM 736 C CA . PHE A 1 89 ? -2.030 -3.061 -24.754 1.00 96.56 89 PHE A CA 1
ATOM 737 C C . PHE A 1 89 ? -2.222 -2.088 -25.920 1.00 96.56 89 PHE A C 1
ATOM 739 O O . PHE A 1 89 ? -2.947 -2.384 -26.865 1.00 96.56 89 PHE A O 1
ATOM 746 N N . THR A 1 90 ? -1.536 -0.944 -25.904 1.00 96.50 90 THR A N 1
ATOM 747 C CA . THR A 1 90 ? -1.591 0.023 -27.012 1.00 96.50 90 THR A CA 1
ATOM 748 C C . THR A 1 90 ? -0.982 -0.547 -28.295 1.00 96.50 90 THR A C 1
ATOM 750 O O . THR A 1 90 ? -1.465 -0.252 -29.386 1.00 96.50 90 THR A O 1
ATOM 753 N N . HIS A 1 91 ? 0.068 -1.362 -28.183 1.00 95.56 91 HIS A N 1
ATOM 754 C CA . HIS A 1 91 ? 0.775 -1.934 -29.326 1.00 95.56 91 HIS A CA 1
ATOM 755 C C . HIS A 1 91 ? 0.032 -3.115 -29.970 1.00 95.56 91 HIS A C 1
ATOM 757 O O . HIS A 1 91 ? 0.000 -3.214 -31.195 1.00 95.56 91 HIS A O 1
ATOM 763 N N . ASN A 1 92 ? -0.541 -4.029 -29.179 1.00 95.31 92 ASN A N 1
ATOM 764 C CA . ASN A 1 92 ? -1.105 -5.290 -29.686 1.00 95.31 92 ASN A CA 1
ATOM 765 C C . ASN A 1 92 ? -2.563 -5.570 -29.263 1.00 95.31 92 ASN A C 1
ATOM 767 O O . ASN A 1 92 ? -3.114 -6.594 -29.662 1.00 95.31 92 ASN A O 1
ATOM 771 N N . GLY A 1 93 ? -3.196 -4.687 -28.484 1.00 94.94 93 GLY A N 1
ATOM 772 C CA . GLY A 1 93 ? -4.572 -4.846 -27.999 1.00 94.94 93 GLY A CA 1
ATOM 773 C C . GLY A 1 93 ? -4.745 -5.855 -26.858 1.00 94.94 93 GLY A C 1
ATOM 774 O O . GLY A 1 93 ? -5.879 -6.209 -26.535 1.00 94.94 93 GLY A O 1
ATOM 775 N N . MET A 1 94 ? -3.655 -6.341 -26.260 1.00 93.06 94 MET A N 1
ATOM 776 C CA . MET A 1 94 ? -3.656 -7.387 -25.235 1.00 93.06 94 MET A CA 1
ATOM 777 C C . MET A 1 94 ? -2.788 -6.984 -24.035 1.00 93.06 94 MET A C 1
ATOM 779 O O . MET A 1 94 ? -1.766 -6.321 -24.184 1.00 93.06 94 MET A O 1
ATOM 783 N N . TYR A 1 95 ? -3.204 -7.395 -22.838 1.00 90.94 95 TYR A N 1
ATOM 784 C CA . TYR A 1 95 ? -2.363 -7.351 -21.637 1.00 90.94 95 TYR A CA 1
ATOM 785 C C . TYR A 1 95 ? -1.416 -8.557 -21.603 1.00 90.94 95 TYR A C 1
ATOM 787 O O . TYR A 1 95 ? -1.664 -9.544 -22.302 1.00 90.94 95 TYR A O 1
ATOM 795 N N . SER A 1 96 ? -0.373 -8.515 -20.766 1.00 88.81 96 SER A N 1
ATOM 796 C CA . SER A 1 96 ? 0.642 -9.584 -20.708 1.00 88.81 96 SER A CA 1
ATOM 797 C C . SER A 1 96 ? 0.074 -10.960 -20.357 1.00 88.81 96 SER A C 1
ATOM 799 O O . SER A 1 96 ? 0.672 -11.972 -20.711 1.00 88.81 96 SER A O 1
ATOM 801 N N . HIS A 1 97 ? -1.063 -11.013 -19.656 1.00 89.00 97 HIS A N 1
ATOM 802 C CA . HIS A 1 97 ? -1.698 -12.259 -19.233 1.00 89.00 97 HIS A CA 1
ATOM 803 C C . HIS A 1 97 ? -3.087 -12.420 -19.845 1.00 89.00 97 HIS A C 1
ATOM 805 O O . HIS A 1 97 ? -3.888 -11.484 -19.871 1.00 89.00 97 HIS A O 1
ATOM 811 N N . SER A 1 98 ? -3.387 -13.640 -20.289 1.00 88.81 98 SER A N 1
ATOM 812 C CA . SER A 1 98 ? -4.615 -13.959 -21.037 1.00 88.81 98 SER A CA 1
ATOM 813 C C . SER A 1 98 ? -5.586 -14.875 -20.286 1.00 88.81 98 SER A C 1
ATOM 815 O O . SER A 1 98 ? -6.712 -15.089 -20.736 1.00 88.81 98 SER A O 1
ATOM 817 N N . SER A 1 99 ? -5.181 -15.410 -19.129 1.00 91.75 99 SER A N 1
ATOM 818 C CA . SER A 1 99 ? -6.008 -16.308 -18.319 1.00 91.75 99 SER A CA 1
ATOM 819 C C . SER A 1 99 ? -5.796 -16.108 -16.822 1.00 91.75 99 SER A C 1
ATOM 821 O O . SER A 1 99 ? -4.738 -15.664 -16.374 1.00 91.75 99 SER A O 1
ATOM 823 N N . PHE A 1 100 ? -6.804 -16.483 -16.033 1.00 90.69 100 PHE A N 1
ATOM 824 C CA . PHE A 1 100 ? -6.694 -16.469 -14.578 1.00 90.69 100 PHE A CA 1
ATOM 825 C C . PHE A 1 100 ? -5.584 -17.399 -14.075 1.00 90.69 100 PHE A C 1
ATOM 827 O O . PHE A 1 100 ? -4.841 -17.004 -13.188 1.00 90.69 100 PHE A O 1
ATOM 834 N N . ASP A 1 101 ? -5.428 -18.593 -14.653 1.00 93.12 101 ASP A N 1
ATOM 835 C CA . ASP A 1 101 ? -4.397 -19.549 -14.227 1.00 93.12 101 ASP A CA 1
ATOM 836 C C . ASP A 1 101 ? -2.986 -18.984 -14.409 1.00 93.12 101 ASP A C 1
ATOM 838 O O . ASP A 1 101 ? -2.116 -19.163 -13.556 1.00 93.12 101 ASP A O 1
ATOM 842 N N . GLU A 1 102 ? -2.772 -18.250 -15.501 1.00 92.31 102 GLU A N 1
ATOM 843 C CA . GLU A 1 102 ? -1.519 -17.555 -15.766 1.00 92.31 102 GLU A CA 1
ATOM 844 C C . GLU A 1 102 ? -1.263 -16.445 -14.740 1.00 92.31 102 GLU A C 1
ATOM 846 O O . GLU A 1 102 ? -0.183 -16.399 -14.149 1.00 92.31 102 GLU A O 1
ATOM 851 N N . VAL A 1 103 ? -2.263 -15.599 -14.465 1.00 91.12 103 VAL A N 1
ATOM 852 C CA . VAL A 1 103 ? -2.163 -14.551 -13.435 1.00 91.12 103 VAL A CA 1
ATOM 853 C C . VAL A 1 103 ? -1.934 -15.170 -12.060 1.00 91.12 103 VAL A C 1
ATOM 855 O O . VAL A 1 103 ? -1.077 -14.715 -11.310 1.00 91.12 103 VAL A O 1
ATOM 858 N N . ASN A 1 104 ? -2.650 -16.236 -11.719 1.00 91.50 104 ASN A N 1
ATOM 859 C CA . ASN A 1 104 ? -2.490 -16.914 -10.444 1.00 91.50 104 ASN A CA 1
ATOM 860 C C . ASN A 1 104 ? -1.077 -17.478 -10.300 1.00 91.50 104 ASN A C 1
ATOM 862 O O . ASN A 1 104 ? -0.436 -17.273 -9.277 1.00 91.50 104 ASN A O 1
ATOM 866 N N . LYS A 1 105 ? -0.545 -18.126 -11.337 1.00 92.25 105 LYS A N 1
ATOM 867 C CA . LYS A 1 105 ? 0.812 -18.677 -11.321 1.00 92.25 105 LYS A CA 1
ATOM 868 C C . LYS A 1 105 ? 1.891 -17.593 -11.241 1.00 92.25 105 LYS A C 1
ATOM 870 O O . LYS A 1 105 ? 2.846 -17.746 -10.484 1.00 92.25 105 LYS A O 1
ATOM 875 N N . ASN A 1 106 ? 1.766 -16.538 -12.043 1.00 92.44 106 ASN A N 1
ATOM 876 C CA . ASN A 1 106 ? 2.832 -15.552 -12.235 1.00 92.44 106 ASN A CA 1
ATOM 877 C C . ASN A 1 106 ? 2.769 -14.393 -11.236 1.00 92.44 106 ASN A C 1
ATOM 879 O O . ASN A 1 106 ? 3.806 -13.808 -10.924 1.00 92.44 106 ASN A O 1
ATOM 883 N N . VAL A 1 107 ? 1.570 -14.083 -10.739 1.00 92.06 107 VAL A N 1
ATOM 884 C CA . VAL A 1 107 ? 1.284 -12.975 -9.827 1.00 92.06 107 VAL A CA 1
ATOM 885 C C . VAL A 1 107 ? 0.849 -13.536 -8.477 1.00 92.06 107 VAL A C 1
ATOM 887 O O . VAL A 1 107 ? 1.702 -13.647 -7.609 1.00 92.06 107 VAL A O 1
ATOM 890 N N . TYR A 1 108 ? -0.408 -13.960 -8.288 1.00 90.94 108 TYR A N 1
ATOM 891 C CA . TYR A 1 108 ? -0.964 -14.236 -6.946 1.00 90.94 108 TYR A CA 1
ATOM 892 C C . TYR A 1 108 ? -0.210 -15.299 -6.128 1.00 90.94 108 TYR A C 1
ATOM 894 O O . TYR A 1 108 ? -0.042 -15.135 -4.922 1.00 90.94 108 TYR A O 1
ATOM 902 N N . ASN A 1 109 ? 0.275 -16.363 -6.767 1.00 91.75 109 ASN A N 1
ATOM 903 C CA . ASN A 1 109 ? 1.026 -17.450 -6.135 1.00 91.75 109 ASN A CA 1
ATOM 904 C C . ASN A 1 109 ? 2.551 -17.262 -6.232 1.00 91.75 109 ASN A C 1
ATOM 906 O O . ASN A 1 109 ? 3.321 -18.148 -5.859 1.00 91.75 109 ASN A O 1
ATOM 910 N N . ASN A 1 110 ? 3.006 -16.120 -6.749 1.00 95.69 110 ASN A N 1
ATOM 911 C CA . ASN A 1 110 ? 4.411 -15.750 -6.778 1.00 95.69 110 ASN A CA 1
ATOM 912 C C . ASN A 1 110 ? 4.691 -14.762 -5.636 1.00 95.69 110 ASN A C 1
ATOM 914 O O . ASN A 1 110 ? 4.374 -13.575 -5.754 1.00 95.69 110 ASN A O 1
ATOM 918 N N . PRO A 1 111 ? 5.304 -15.211 -4.527 1.00 95.06 111 PRO A N 1
ATOM 919 C CA . PRO A 1 111 ? 5.416 -14.387 -3.332 1.00 95.06 111 PRO A CA 1
ATOM 920 C C . PRO A 1 111 ? 6.297 -13.154 -3.537 1.00 95.06 111 PRO A C 1
ATOM 922 O O . PRO A 1 111 ? 6.000 -12.091 -2.997 1.00 95.06 111 PRO A O 1
ATOM 925 N N . VAL A 1 112 ? 7.336 -13.268 -4.370 1.00 95.19 112 VAL A N 1
ATOM 926 C CA . VAL A 1 112 ? 8.215 -12.140 -4.703 1.00 95.19 112 VAL A CA 1
ATOM 927 C C . VAL A 1 112 ? 7.432 -11.070 -5.455 1.00 95.19 112 VAL A C 1
ATOM 929 O O . VAL A 1 112 ? 7.571 -9.887 -5.152 1.00 95.19 112 VAL A O 1
ATOM 932 N N . VAL A 1 113 ? 6.594 -11.479 -6.415 1.00 95.88 113 VAL A N 1
ATOM 933 C CA . VAL A 1 113 ? 5.769 -10.546 -7.189 1.00 95.88 113 VAL A CA 1
ATOM 934 C C . VAL A 1 113 ? 4.693 -9.915 -6.317 1.00 95.88 113 VAL A C 1
ATOM 936 O O . VAL A 1 113 ? 4.557 -8.693 -6.312 1.00 95.88 113 VAL A O 1
ATOM 939 N N . MET A 1 114 ? 3.971 -10.713 -5.529 1.00 96.75 114 MET A N 1
ATOM 940 C CA . MET A 1 114 ? 2.914 -10.186 -4.667 1.00 96.75 114 MET A CA 1
ATOM 941 C C . MET A 1 114 ? 3.414 -9.251 -3.576 1.00 96.75 114 MET A C 1
ATOM 943 O O . MET A 1 114 ? 2.680 -8.320 -3.244 1.00 96.75 114 MET A O 1
ATOM 947 N N . GLU A 1 115 ? 4.618 -9.452 -3.033 1.00 97.56 115 GLU A N 1
ATOM 948 C CA . GLU A 1 115 ? 5.183 -8.558 -2.014 1.00 97.56 115 GLU A CA 1
ATOM 949 C C . GLU A 1 115 ? 5.325 -7.142 -2.576 1.00 97.56 115 GLU A C 1
ATOM 951 O O . GLU A 1 115 ? 4.648 -6.219 -2.109 1.00 97.56 115 GLU A O 1
ATOM 956 N N . TYR A 1 116 ? 6.118 -6.972 -3.641 1.00 97.75 116 TYR A N 1
ATOM 957 C CA . TYR A 1 116 ? 6.328 -5.641 -4.211 1.00 97.75 116 TYR A CA 1
ATOM 958 C C . TYR A 1 116 ? 5.032 -5.077 -4.811 1.00 97.75 116 TYR A C 1
ATOM 960 O O . TYR A 1 116 ? 4.783 -3.875 -4.726 1.00 97.75 116 TYR A O 1
ATOM 968 N N . HIS A 1 117 ? 4.183 -5.928 -5.396 1.00 97.44 117 HIS A N 1
ATOM 969 C CA . HIS A 1 117 ? 2.918 -5.505 -5.987 1.00 97.44 117 HIS A CA 1
ATOM 970 C C . HIS A 1 117 ? 1.969 -4.946 -4.924 1.00 97.44 117 HIS A C 1
ATOM 972 O O . HIS A 1 117 ? 1.407 -3.867 -5.111 1.00 97.44 117 HIS A O 1
ATOM 978 N N . THR A 1 118 ? 1.804 -5.646 -3.799 1.00 97.75 118 THR A N 1
ATOM 979 C CA . THR A 1 118 ? 0.899 -5.244 -2.710 1.00 97.75 118 THR A CA 1
ATOM 980 C C . THR A 1 118 ? 1.403 -3.978 -2.018 1.00 97.75 118 THR A C 1
ATOM 982 O O . THR A 1 118 ? 0.626 -3.047 -1.802 1.00 97.75 118 THR A O 1
ATOM 985 N N . ILE A 1 119 ? 2.707 -3.898 -1.736 1.00 98.25 119 ILE A N 1
ATOM 986 C CA . ILE A 1 119 ? 3.347 -2.707 -1.149 1.00 98.25 119 ILE A CA 1
ATOM 987 C C . ILE A 1 119 ? 3.236 -1.509 -2.100 1.00 98.25 119 ILE A C 1
ATOM 989 O O . ILE A 1 119 ? 2.864 -0.408 -1.689 1.00 98.25 119 ILE A O 1
ATOM 993 N N . GLY A 1 120 ? 3.506 -1.719 -3.390 1.00 98.06 120 GLY A N 1
ATOM 994 C CA . GLY A 1 120 ? 3.393 -0.676 -4.404 1.00 98.06 120 GLY A CA 1
ATOM 995 C C . GLY A 1 120 ? 1.959 -0.168 -4.562 1.00 98.06 120 GLY A C 1
ATOM 996 O O . GLY A 1 120 ? 1.748 1.039 -4.678 1.00 98.06 120 GLY A O 1
ATOM 997 N N . LEU A 1 121 ? 0.961 -1.058 -4.501 1.00 97.69 121 LEU A N 1
ATOM 998 C CA . LEU A 1 121 ? -0.456 -0.679 -4.481 1.00 97.69 121 LEU A CA 1
ATOM 999 C C . LEU A 1 121 ? -0.827 0.131 -3.233 1.00 97.69 121 LEU A C 1
ATOM 1001 O O . LEU A 1 121 ? -1.531 1.131 -3.367 1.00 97.69 121 LEU A O 1
ATOM 1005 N N . LEU A 1 122 ? -0.335 -0.250 -2.050 1.00 97.69 122 LEU A N 1
ATOM 1006 C CA . LEU A 1 122 ? -0.571 0.483 -0.803 1.00 97.69 122 LEU A CA 1
ATOM 1007 C C . LEU A 1 122 ? -0.089 1.934 -0.904 1.00 97.69 122 LEU A C 1
ATOM 1009 O O . LEU A 1 122 ? -0.846 2.868 -0.641 1.00 97.69 122 LEU A O 1
ATOM 1013 N N . LEU A 1 123 ? 1.153 2.143 -1.340 1.00 97.56 123 LEU A N 1
ATOM 1014 C CA . LEU A 1 123 ? 1.679 3.495 -1.526 1.00 97.56 123 LEU A CA 1
ATOM 1015 C C . LEU A 1 123 ? 0.981 4.236 -2.663 1.00 97.56 123 LEU A C 1
ATOM 1017 O O . LEU A 1 123 ? 0.702 5.423 -2.527 1.00 97.56 123 LEU A O 1
ATOM 1021 N N . MET A 1 124 ? 0.613 3.555 -3.749 1.00 96.62 124 MET A N 1
ATOM 1022 C CA . MET A 1 124 ? -0.193 4.157 -4.811 1.00 96.62 124 MET A CA 1
ATOM 1023 C C . MET A 1 124 ? -1.569 4.618 -4.301 1.00 96.62 124 MET A C 1
ATOM 1025 O O . MET A 1 124 ? -2.104 5.620 -4.783 1.00 96.62 124 MET A O 1
ATOM 1029 N N . GLN A 1 125 ? -2.161 3.901 -3.346 1.00 96.69 125 GLN A N 1
ATOM 1030 C CA . GLN A 1 125 ? -3.420 4.269 -2.702 1.00 96.69 125 GLN A CA 1
ATOM 1031 C C . GLN A 1 125 ? -3.265 5.521 -1.821 1.00 96.69 125 GLN A C 1
ATOM 1033 O O . GLN A 1 125 ? -4.165 6.361 -1.809 1.00 96.69 125 GLN A O 1
ATOM 1038 N N . ILE A 1 126 ? -2.127 5.672 -1.135 1.00 96.19 126 ILE A N 1
ATOM 1039 C CA . ILE A 1 126 ? -1.815 6.823 -0.269 1.00 96.19 126 ILE A CA 1
ATOM 1040 C C . ILE A 1 126 ? -1.418 8.061 -1.091 1.00 96.19 126 ILE A C 1
ATOM 1042 O O . ILE A 1 126 ? -1.915 9.155 -0.845 1.00 96.19 126 ILE A O 1
ATOM 1046 N N . LEU A 1 127 ? -0.530 7.899 -2.076 1.00 94.69 127 LEU A N 1
ATOM 1047 C CA . LEU A 1 127 ? 0.144 9.005 -2.767 1.00 94.69 127 LEU A CA 1
ATOM 1048 C C . LEU A 1 127 ? -0.630 9.558 -3.970 1.00 94.69 127 LEU A C 1
ATOM 1050 O O . LEU A 1 127 ? -0.368 10.677 -4.407 1.00 94.69 127 LEU A O 1
ATOM 1054 N N . ARG A 1 128 ? -1.593 8.816 -4.532 1.00 92.62 128 ARG A N 1
ATOM 1055 C CA . ARG A 1 128 ? -2.425 9.332 -5.631 1.00 92.62 128 ARG A CA 1
ATOM 1056 C C . ARG A 1 128 ? -3.688 9.972 -5.078 1.00 92.62 128 ARG A C 1
ATOM 1058 O O . ARG A 1 128 ? -4.582 9.275 -4.603 1.00 92.62 128 ARG A O 1
ATOM 1065 N N . VAL A 1 129 ? -3.822 11.283 -5.273 1.00 91.56 129 VAL A N 1
ATOM 1066 C CA . VAL A 1 129 ? -4.951 12.092 -4.775 1.00 91.56 129 VAL A CA 1
ATOM 1067 C C . VAL A 1 129 ? -6.331 11.497 -5.090 1.00 91.56 129 VAL A C 1
ATOM 1069 O O . VAL A 1 129 ? -7.221 11.504 -4.246 1.00 91.56 129 VAL A O 1
ATOM 1072 N N . ASN A 1 130 ? -6.521 10.925 -6.283 1.00 92.00 130 ASN A N 1
ATOM 1073 C CA . ASN A 1 130 ? -7.803 10.327 -6.669 1.00 92.00 130 ASN A CA 1
ATOM 1074 C C . ASN A 1 130 ? -8.114 9.046 -5.889 1.00 92.00 130 ASN A C 1
ATOM 1076 O O . ASN A 1 130 ? -9.267 8.812 -5.535 1.00 92.00 130 ASN A O 1
ATOM 1080 N N . ASN A 1 131 ? -7.102 8.221 -5.620 1.00 93.56 131 ASN A N 1
ATOM 1081 C CA . ASN A 1 131 ? -7.269 7.020 -4.807 1.00 93.56 131 ASN A CA 1
ATOM 1082 C C . ASN A 1 131 ? -7.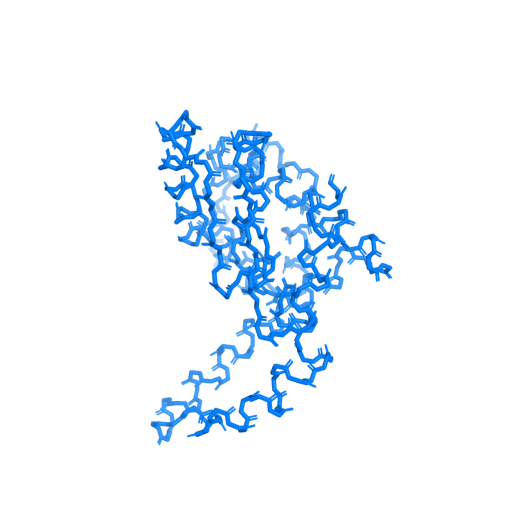554 7.419 -3.362 1.00 93.56 131 ASN A C 1
ATOM 1084 O O . ASN A 1 131 ? -8.505 6.931 -2.754 1.00 93.56 131 ASN A O 1
ATOM 1088 N N . TYR A 1 132 ? -6.804 8.392 -2.861 1.00 93.69 132 TYR A N 1
ATOM 1089 C CA . TYR A 1 132 ? -6.970 8.912 -1.519 1.00 93.69 132 TYR A CA 1
ATOM 1090 C C . TYR A 1 132 ? -8.366 9.497 -1.258 1.00 93.69 132 TYR A C 1
ATOM 1092 O O . TYR A 1 132 ? -8.988 9.208 -0.237 1.00 93.69 132 TYR A O 1
ATOM 1100 N N . LYS A 1 133 ? -8.918 10.253 -2.215 1.00 93.94 133 LYS A N 1
ATOM 1101 C CA . LYS A 1 133 ? -10.302 10.752 -2.147 1.00 93.94 133 LYS A CA 1
ATOM 1102 C C . LYS A 1 133 ? -11.313 9.613 -2.003 1.00 93.94 133 LYS A C 1
ATOM 1104 O O . LYS A 1 133 ? -12.163 9.677 -1.123 1.00 93.94 133 LYS A O 1
ATOM 1109 N N . LYS A 1 134 ? -11.168 8.534 -2.785 1.00 96.12 134 LYS A N 1
ATOM 1110 C CA . LYS A 1 134 ? -12.037 7.346 -2.671 1.00 96.12 134 LYS A CA 1
ATOM 1111 C C . LYS A 1 134 ? -11.955 6.701 -1.287 1.00 96.12 134 LYS A C 1
ATOM 1113 O O . LYS A 1 134 ? -12.978 6.270 -0.762 1.00 96.12 134 LYS A O 1
ATOM 1118 N N . LEU A 1 135 ? -10.760 6.628 -0.698 1.00 96.31 135 LEU A N 1
ATOM 1119 C CA . LEU A 1 135 ? -10.582 6.128 0.666 1.00 96.31 135 LEU A CA 1
ATOM 1120 C C . LEU A 1 135 ? -11.312 7.021 1.679 1.00 96.31 135 LEU A C 1
ATOM 1122 O O . LEU A 1 135 ? -12.055 6.512 2.513 1.00 96.31 135 LEU A O 1
ATOM 1126 N N . ASN A 1 136 ? -11.165 8.341 1.579 1.00 94.88 136 ASN A N 1
ATOM 1127 C CA . ASN A 1 136 ? -11.841 9.277 2.481 1.00 94.88 136 ASN A CA 1
ATOM 1128 C C . ASN A 1 136 ? -13.369 9.223 2.362 1.00 94.88 136 ASN A C 1
ATOM 1130 O O . ASN A 1 136 ? -14.066 9.223 3.381 1.00 94.88 136 ASN A O 1
ATOM 1134 N N . ASP A 1 137 ? -13.898 9.125 1.143 1.00 96.69 137 ASP A N 1
ATOM 1135 C CA . ASP A 1 137 ? -15.335 8.967 0.913 1.00 96.69 137 ASP A CA 1
ATOM 1136 C C . ASP A 1 137 ? -15.850 7.669 1.546 1.00 96.69 137 ASP A C 1
ATOM 1138 O O . ASP A 1 137 ? -16.862 7.671 2.256 1.00 96.69 137 ASP A O 1
ATOM 1142 N N . PHE A 1 138 ? -15.114 6.571 1.366 1.00 97.44 138 PHE A N 1
ATOM 1143 C CA . PHE A 1 138 ? -15.415 5.289 1.995 1.00 97.44 138 PHE A CA 1
ATOM 1144 C C . PHE A 1 138 ? -15.425 5.388 3.529 1.00 97.44 138 PHE A C 1
ATOM 1146 O O . PHE A 1 138 ? -16.424 5.038 4.163 1.00 97.44 138 PHE A O 1
ATOM 1153 N N . ILE A 1 139 ? -14.368 5.939 4.133 1.00 96.19 139 ILE A N 1
ATOM 1154 C CA . ILE A 1 139 ? -14.252 6.161 5.585 1.00 96.19 139 ILE A CA 1
ATOM 1155 C C . ILE A 1 139 ? -15.444 6.966 6.111 1.00 96.19 139 ILE A C 1
ATOM 1157 O O . ILE A 1 139 ? -16.050 6.601 7.121 1.00 96.19 139 ILE A O 1
ATOM 1161 N N . SER A 1 140 ? -15.821 8.038 5.410 1.00 97.00 140 SER A N 1
ATOM 1162 C CA . SER A 1 140 ? -16.954 8.896 5.773 1.00 97.00 140 SER A CA 1
ATOM 1163 C C . SER A 1 140 ? -18.275 8.121 5.800 1.00 97.00 140 SER A C 1
ATOM 1165 O O . SER A 1 140 ? -19.083 8.282 6.722 1.00 97.00 140 SER A O 1
ATOM 1167 N N . ILE A 1 141 ? -18.490 7.228 4.830 1.00 96.94 141 ILE A N 1
ATOM 1168 C CA . ILE A 1 141 ? -19.681 6.369 4.767 1.00 96.94 141 ILE A CA 1
ATOM 1169 C C . ILE A 1 141 ? -19.713 5.389 5.946 1.00 96.94 141 ILE A C 1
ATOM 1171 O O . ILE A 1 141 ? -20.750 5.274 6.610 1.00 96.94 141 ILE A O 1
ATOM 1175 N N . ILE A 1 142 ? -18.596 4.717 6.242 1.00 97.62 142 ILE A N 1
ATOM 1176 C CA . ILE A 1 142 ? -18.506 3.773 7.367 1.00 97.62 142 ILE A CA 1
ATOM 1177 C C . ILE A 1 142 ? -18.718 4.504 8.698 1.00 97.62 142 ILE A C 1
ATOM 1179 O O . ILE A 1 142 ? -19.527 4.069 9.520 1.00 97.62 142 ILE A O 1
ATOM 1183 N N . ALA A 1 143 ? -18.089 5.666 8.891 1.00 96.75 143 ALA A N 1
ATOM 1184 C CA . ALA A 1 143 ? -18.214 6.465 10.110 1.00 96.75 143 ALA A CA 1
ATOM 1185 C C . ALA A 1 143 ? -19.660 6.898 10.396 1.00 96.75 143 ALA A C 1
ATOM 1187 O O . ALA A 1 143 ? -20.110 6.816 11.542 1.00 96.75 143 ALA A O 1
ATOM 1188 N N . LYS A 1 144 ? -20.423 7.282 9.363 1.00 97.19 144 LYS A N 1
ATOM 1189 C CA . LYS A 1 144 ? -21.852 7.632 9.487 1.00 97.19 144 LYS A CA 1
ATOM 1190 C C . LYS A 1 144 ? -22.723 6.449 9.919 1.00 97.19 144 LYS A C 1
ATOM 1192 O O . LYS A 1 144 ? -23.761 6.652 10.542 1.00 97.19 144 LYS A O 1
ATOM 1197 N N . ARG A 1 145 ? -22.307 5.217 9.611 1.00 95.31 145 ARG A N 1
ATOM 1198 C CA . ARG A 1 145 ? -23.060 3.977 9.874 1.00 95.31 145 ARG A CA 1
ATOM 1199 C C . ARG A 1 145 ? -22.485 3.137 11.019 1.00 95.31 145 ARG A C 1
ATOM 1201 O O . ARG A 1 145 ? -23.030 2.083 11.332 1.00 95.31 145 ARG A O 1
ATOM 1208 N N . LYS A 1 146 ? -21.437 3.605 11.707 1.00 95.81 146 LYS A N 1
ATOM 1209 C CA . LYS A 1 146 ? -20.690 2.811 12.702 1.00 95.81 146 LYS A CA 1
ATOM 1210 C C . LYS A 1 146 ? -21.530 2.208 13.834 1.00 95.81 146 LYS A C 1
ATOM 1212 O O . LYS A 1 146 ? -21.161 1.187 14.393 1.00 95.81 146 LYS A O 1
ATOM 1217 N N . LYS A 1 147 ? -22.668 2.826 14.178 1.00 94.31 147 LYS A N 1
ATOM 1218 C CA . LYS A 1 147 ? -23.571 2.328 15.232 1.00 94.31 147 LYS A CA 1
ATOM 1219 C C . LYS A 1 147 ? -24.392 1.106 14.797 1.00 94.31 147 LYS A C 1
ATOM 1221 O O . LYS A 1 147 ? -24.808 0.330 15.653 1.00 94.31 147 LYS A O 1
ATOM 1226 N N . THR A 1 148 ? -24.646 0.949 13.496 1.00 95.69 148 THR A N 1
ATOM 1227 C CA . THR A 1 148 ? -25.520 -0.103 12.950 1.00 95.69 148 THR A CA 1
ATOM 1228 C C . THR A 1 148 ? -24.748 -1.260 12.329 1.00 95.69 148 THR A C 1
ATOM 1230 O O . THR A 1 148 ? -25.275 -2.366 12.252 1.00 95.69 148 THR A O 1
ATOM 1233 N N . ILE A 1 149 ? -23.499 -1.039 11.917 1.00 96.81 149 ILE A N 1
ATOM 1234 C CA . ILE A 1 149 ? -22.652 -2.097 11.364 1.00 96.81 149 ILE A CA 1
ATOM 1235 C C . ILE A 1 149 ? -22.239 -3.052 12.491 1.00 96.81 149 ILE A C 1
ATOM 1237 O O . ILE A 1 149 ? -21.599 -2.641 13.454 1.00 96.81 149 ILE A O 1
ATOM 1241 N N . LYS A 1 150 ? -22.614 -4.329 12.356 1.00 97.06 150 LYS A N 1
ATOM 1242 C CA . LYS A 1 150 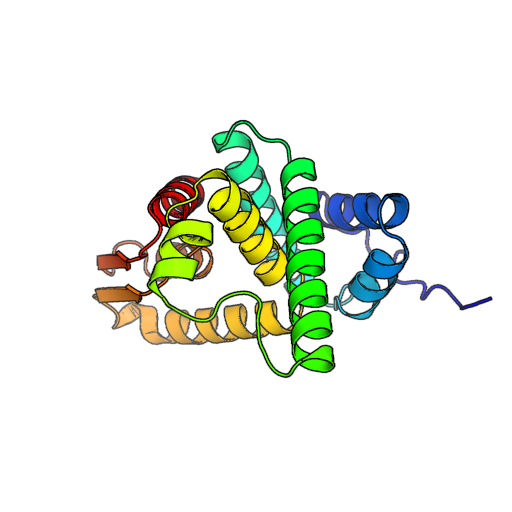? -22.230 -5.428 13.268 1.00 97.06 150 LYS A CA 1
ATOM 1243 C C . LYS A 1 150 ? -21.341 -6.481 12.613 1.00 97.06 150 LYS A C 1
ATOM 1245 O O . LYS A 1 150 ? -20.699 -7.260 13.311 1.00 97.06 150 LYS A O 1
ATOM 1250 N N . LYS A 1 151 ? -21.322 -6.516 11.283 1.00 97.31 151 LYS A N 1
ATOM 1251 C CA . LYS A 1 151 ? -20.502 -7.407 10.466 1.00 97.31 151 LYS A CA 1
ATOM 1252 C C . LYS A 1 151 ? -20.015 -6.627 9.252 1.00 97.31 151 LYS A C 1
ATOM 1254 O O . LYS A 1 151 ? -20.797 -5.870 8.674 1.00 97.31 151 LYS A O 1
ATOM 1259 N N . TYR A 1 152 ? -18.758 -6.806 8.890 1.00 97.06 152 TYR A N 1
ATOM 1260 C CA . TYR A 1 152 ? -18.129 -6.216 7.717 1.00 97.06 152 TYR A CA 1
ATOM 1261 C C . TYR A 1 152 ? -17.291 -7.296 7.037 1.00 97.06 152 TYR A C 1
ATOM 1263 O O . TYR A 1 152 ? -16.526 -7.975 7.711 1.00 97.06 152 TYR A O 1
ATOM 1271 N N . LEU A 1 153 ? -17.461 -7.456 5.727 1.00 97.44 153 LEU A N 1
ATOM 1272 C CA . LEU A 1 153 ? -16.697 -8.388 4.907 1.00 97.44 153 LEU A CA 1
ATOM 1273 C C . LEU A 1 153 ? -15.976 -7.591 3.825 1.00 97.44 153 LEU A C 1
ATOM 1275 O O . LEU A 1 153 ? -16.625 -6.888 3.048 1.00 97.44 153 LEU A O 1
ATOM 1279 N N . GLU A 1 154 ? -14.661 -7.739 3.756 1.00 97.00 154 GLU A N 1
ATOM 1280 C CA . GLU A 1 154 ? -13.831 -7.200 2.686 1.00 97.00 154 GLU A CA 1
ATOM 1281 C C . GLU A 1 154 ? -13.313 -8.339 1.818 1.00 97.00 154 GLU A C 1
ATOM 1283 O O . GLU A 1 154 ? -12.599 -9.223 2.288 1.00 97.00 154 GLU A O 1
ATOM 1288 N N . ILE A 1 155 ? -13.711 -8.324 0.548 1.00 97.06 155 ILE A N 1
ATOM 1289 C CA . ILE A 1 155 ? -13.275 -9.288 -0.461 1.00 97.06 155 ILE A CA 1
ATOM 1290 C C . ILE A 1 155 ? -12.222 -8.604 -1.324 1.00 97.06 155 ILE A C 1
ATOM 1292 O O . ILE A 1 155 ? -12.450 -7.482 -1.776 1.00 97.06 155 ILE A O 1
ATOM 1296 N N . ALA A 1 156 ? -11.112 -9.299 -1.576 1.00 95.19 156 ALA A N 1
ATOM 1297 C CA . ALA A 1 156 ? -9.928 -8.755 -2.239 1.00 95.19 156 ALA A CA 1
ATOM 1298 C C . ALA A 1 156 ? -9.351 -7.550 -1.477 1.00 95.19 156 ALA A C 1
ATOM 1300 O O . ALA A 1 156 ? -9.105 -6.486 -2.046 1.00 95.19 156 ALA A O 1
ATOM 1301 N N . GLY A 1 157 ? -9.187 -7.711 -0.161 1.00 94.88 157 GLY A N 1
ATOM 1302 C CA . GLY A 1 157 ? -8.733 -6.630 0.715 1.00 94.88 157 GLY A CA 1
ATOM 1303 C C . GLY A 1 157 ? -7.260 -6.238 0.532 1.00 94.88 157 GLY A C 1
ATOM 1304 O O . GLY A 1 157 ? -6.825 -5.207 1.053 1.00 94.88 157 GLY A O 1
ATOM 1305 N N . GLY A 1 158 ? -6.482 -7.018 -0.226 1.00 96.19 158 GLY A N 1
ATOM 1306 C CA . GLY A 1 158 ? -5.153 -6.660 -0.706 1.00 96.19 158 GLY A CA 1
ATOM 1307 C C . GLY A 1 158 ? -4.212 -6.221 0.411 1.00 96.19 158 GLY A C 1
ATOM 1308 O O . GLY A 1 158 ? -3.840 -7.000 1.281 1.00 96.19 158 GLY A O 1
ATOM 1309 N N . HIS A 1 159 ? -3.816 -4.950 0.382 1.00 95.88 159 HIS A N 1
ATOM 1310 C CA . HIS A 1 159 ? -2.884 -4.369 1.350 1.00 95.88 159 HIS A CA 1
ATOM 1311 C C . HIS A 1 159 ? -3.514 -3.990 2.705 1.00 95.88 159 HIS A C 1
ATOM 1313 O O . HIS A 1 159 ? -2.797 -3.551 3.598 1.00 95.88 159 HIS A O 1
ATOM 1319 N N . GLY A 1 160 ? -4.836 -4.088 2.873 1.00 96.62 160 GLY A N 1
ATOM 1320 C CA . GLY A 1 160 ? -5.504 -3.919 4.172 1.00 96.62 160 GLY A CA 1
ATOM 1321 C C . GLY A 1 160 ? -5.707 -2.483 4.672 1.00 96.62 160 GLY A C 1
ATOM 1322 O O . GLY A 1 160 ? -6.137 -2.297 5.806 1.00 96.62 160 GLY A O 1
ATOM 1323 N N . LEU A 1 161 ? -5.451 -1.444 3.863 1.00 96.88 161 LEU A N 1
ATOM 1324 C CA . LEU A 1 161 ? -5.609 -0.040 4.307 1.00 96.88 161 LEU A CA 1
ATOM 1325 C C . LEU A 1 161 ? -7.067 0.321 4.614 1.00 96.88 161 LEU A C 1
ATOM 1327 O O . LEU A 1 161 ? -7.344 1.010 5.593 1.00 96.88 161 LEU A O 1
ATOM 1331 N N . TYR A 1 162 ? -7.996 -0.146 3.780 1.00 97.12 162 TYR A N 1
ATOM 1332 C CA . TYR A 1 162 ? -9.426 0.064 3.989 1.00 97.12 162 TYR A CA 1
ATOM 1333 C C . TYR A 1 162 ? -9.877 -0.655 5.261 1.00 97.12 162 TYR A C 1
ATOM 1335 O O . TYR A 1 162 ? -10.477 -0.032 6.137 1.00 97.12 162 TYR A O 1
ATOM 1343 N N . THR A 1 163 ? -9.487 -1.922 5.415 1.00 96.44 163 THR A N 1
ATOM 1344 C CA . THR A 1 163 ? -9.739 -2.719 6.620 1.00 96.44 163 THR A CA 1
ATOM 1345 C C . THR A 1 163 ? -9.197 -2.051 7.876 1.00 96.44 163 THR A C 1
ATOM 1347 O O . THR A 1 163 ? -9.905 -1.969 8.874 1.00 96.44 163 THR A O 1
ATOM 1350 N N . MET A 1 164 ? -7.979 -1.507 7.831 1.00 95.62 164 MET A N 1
ATOM 1351 C CA . MET A 1 164 ? -7.369 -0.794 8.955 1.00 95.62 164 MET A CA 1
ATOM 1352 C C . MET A 1 164 ? -8.227 0.395 9.389 1.00 95.62 164 MET A C 1
ATOM 1354 O O . MET A 1 164 ? -8.486 0.581 10.579 1.00 95.62 164 MET A O 1
ATOM 1358 N N . GLU A 1 165 ? -8.712 1.194 8.442 1.00 96.19 165 GLU A N 1
ATOM 1359 C CA . GLU A 1 165 ? -9.589 2.322 8.759 1.00 96.19 165 GLU A CA 1
ATOM 1360 C C . GLU A 1 165 ? -10.952 1.851 9.285 1.00 96.19 165 GLU A C 1
ATOM 1362 O O . GLU A 1 165 ? -11.473 2.422 10.244 1.00 96.19 165 GLU A O 1
ATOM 1367 N N . VAL A 1 166 ? -11.504 0.760 8.748 1.00 96.38 166 VAL A N 1
ATOM 1368 C CA . VAL A 1 166 ? -12.735 0.147 9.271 1.00 96.38 166 VAL A CA 1
ATOM 1369 C C . VAL A 1 166 ? -12.547 -0.338 10.708 1.00 96.38 166 VAL A C 1
ATOM 1371 O O . VAL A 1 166 ? -13.391 -0.034 11.552 1.00 96.38 166 VAL A O 1
ATOM 1374 N N . CYS A 1 167 ? -11.437 -1.011 11.020 1.00 94.56 167 CYS A N 1
ATOM 1375 C CA . CYS A 1 167 ? -11.086 -1.431 12.378 1.00 94.56 167 CYS A CA 1
ATOM 1376 C C . CYS A 1 167 ? -11.048 -0.232 13.337 1.00 94.56 167 CYS A C 1
ATOM 1378 O O . CYS A 1 167 ? -11.658 -0.282 14.407 1.00 94.56 167 CYS A O 1
ATOM 1380 N N . LYS A 1 168 ? -10.416 0.880 12.934 1.00 93.56 168 LYS A N 1
ATOM 1381 C CA . LYS A 1 168 ? -10.352 2.118 13.735 1.00 93.56 168 LYS A CA 1
ATOM 1382 C C . LYS A 1 168 ? -11.737 2.725 13.992 1.00 93.56 168 LYS A C 1
ATOM 1384 O O . LYS A 1 168 ? -11.997 3.228 15.087 1.00 93.56 168 LYS A O 1
ATOM 1389 N N . ILE A 1 169 ? -12.631 2.687 13.002 1.00 96.00 169 ILE A N 1
ATOM 1390 C CA . ILE A 1 169 ? -13.966 3.302 13.076 1.00 96.00 169 ILE A CA 1
ATOM 1391 C C . ILE A 1 169 ? -14.963 2.437 13.854 1.00 96.00 169 ILE A C 1
ATOM 1393 O O . ILE A 1 169 ? -15.746 2.969 14.648 1.00 96.00 169 ILE A O 1
ATOM 1397 N N . LEU A 1 170 ? -14.987 1.130 13.584 1.00 95.69 170 LEU A N 1
ATOM 1398 C CA . LEU A 1 170 ? -15.964 0.198 14.150 1.00 95.69 170 LEU A CA 1
ATOM 1399 C C . LEU A 1 170 ? -15.528 -0.339 15.513 1.00 95.69 170 LEU A C 1
ATOM 1401 O O . LEU A 1 170 ? -16.391 -0.562 16.367 1.00 95.69 170 LEU A O 1
ATOM 1405 N N . GLN A 1 171 ? -14.221 -0.479 15.750 1.00 89.81 171 GLN A N 1
ATOM 1406 C CA . GLN A 1 171 ? -13.658 -1.013 16.992 1.00 89.81 171 GLN A CA 1
ATOM 1407 C C . GLN A 1 171 ? -14.339 -2.346 17.362 1.00 89.81 171 GLN A C 1
ATOM 1409 O O . GLN A 1 171 ? -14.619 -3.169 16.495 1.00 89.81 171 GLN A O 1
ATOM 1414 N N . HIS A 1 172 ? -14.687 -2.550 18.633 1.00 86.75 172 HIS A N 1
ATOM 1415 C CA . HIS A 1 172 ? -15.352 -3.767 19.114 1.00 86.75 172 HIS A CA 1
ATOM 1416 C C . HIS A 1 172 ? -16.847 -3.873 18.746 1.00 86.75 172 HIS A C 1
ATOM 1418 O O . HIS A 1 172 ? -17.529 -4.781 19.216 1.00 86.75 172 HIS A O 1
ATOM 1424 N N . ASN A 1 173 ? -17.396 -2.958 17.935 1.00 90.19 173 ASN A N 1
ATOM 1425 C CA . ASN A 1 173 ? -18.826 -2.968 17.595 1.00 90.19 173 ASN A CA 1
ATOM 1426 C C . ASN A 1 173 ? -19.192 -3.939 16.468 1.00 90.19 173 ASN A C 1
ATOM 1428 O O . ASN A 1 173 ? -20.387 -4.189 16.274 1.00 90.19 173 ASN A O 1
ATOM 1432 N N . ALA A 1 174 ? -18.207 -4.450 15.725 1.00 94.75 174 ALA A N 1
ATOM 1433 C CA . ALA A 1 174 ? -18.430 -5.305 14.570 1.00 94.75 174 ALA A CA 1
ATOM 1434 C C . ALA A 1 174 ? -17.407 -6.441 14.473 1.00 94.75 174 ALA A C 1
ATOM 1436 O O . ALA A 1 174 ? -16.259 -6.298 14.882 1.00 94.75 174 ALA A O 1
ATOM 1437 N N . VAL A 1 175 ? -17.837 -7.549 13.871 1.00 96.00 175 VAL A N 1
ATOM 1438 C CA . VAL A 1 175 ? -16.947 -8.597 13.358 1.00 96.00 175 VAL A CA 1
ATOM 1439 C C . VAL A 1 175 ? -16.467 -8.183 11.968 1.00 96.00 175 VAL A C 1
ATOM 1441 O O . VAL A 1 175 ? -17.280 -7.752 11.147 1.00 96.00 175 VAL A O 1
ATOM 1444 N N . ILE A 1 176 ? -15.163 -8.285 11.724 1.00 95.62 176 ILE A N 1
ATOM 1445 C CA . ILE A 1 176 ? -14.517 -7.906 10.464 1.00 95.62 176 ILE A CA 1
ATOM 1446 C C . ILE A 1 176 ? -13.897 -9.159 9.848 1.00 95.62 176 ILE A C 1
ATOM 1448 O O . ILE A 1 176 ? -12.973 -9.733 10.419 1.00 95.62 176 ILE A O 1
ATOM 1452 N N . ASP A 1 177 ? -14.409 -9.550 8.686 1.00 96.69 177 ASP A N 1
ATOM 1453 C CA . ASP A 1 177 ? -13.896 -10.638 7.863 1.00 96.69 177 ASP A CA 1
ATOM 1454 C C . ASP A 1 177 ? -13.092 -10.049 6.697 1.00 96.69 177 ASP A C 1
ATOM 1456 O O . ASP A 1 177 ? -13.567 -9.168 5.976 1.00 96.69 177 ASP A O 1
ATOM 1460 N N . PHE A 1 178 ? -11.869 -10.539 6.512 1.00 96.44 178 PHE A N 1
ATOM 1461 C CA . PHE A 1 178 ? -10.958 -10.131 5.445 1.00 96.44 178 PHE A CA 1
ATOM 1462 C C . PHE A 1 178 ? -10.618 -11.347 4.593 1.00 96.44 178 PHE A C 1
ATOM 1464 O O . PHE A 1 178 ? -10.125 -12.348 5.117 1.00 96.44 178 PHE A O 1
ATOM 1471 N N . ILE A 1 179 ? -10.870 -11.261 3.290 1.00 97.25 179 ILE A N 1
ATOM 1472 C CA . ILE A 1 179 ? -10.608 -12.340 2.341 1.00 97.25 179 ILE A CA 1
ATOM 1473 C C . ILE A 1 179 ? -9.759 -11.799 1.198 1.00 97.25 179 ILE A C 1
ATOM 1475 O O . ILE A 1 179 ? -10.105 -10.802 0.564 1.00 97.25 179 ILE A O 1
ATOM 1479 N N . ASP A 1 180 ? -8.680 -12.509 0.894 1.00 96.81 180 ASP A N 1
ATOM 1480 C CA . ASP A 1 180 ? -7.888 -12.319 -0.314 1.00 96.81 180 ASP A CA 1
ATOM 1481 C C . ASP A 1 180 ? -7.470 -13.687 -0.867 1.00 96.81 180 ASP A C 1
ATOM 1483 O O . ASP A 1 180 ? -7.445 -14.676 -0.134 1.00 96.81 180 ASP A O 1
ATOM 1487 N N . ILE A 1 181 ? -7.183 -13.757 -2.164 1.00 94.75 181 ILE A N 1
ATOM 1488 C CA . ILE A 1 181 ? -6.682 -14.982 -2.796 1.00 94.75 181 ILE A CA 1
ATOM 1489 C C . ILE A 1 181 ? -5.175 -15.156 -2.581 1.00 94.75 181 ILE A C 1
ATOM 1491 O O . ILE A 1 181 ? -4.665 -16.274 -2.589 1.00 94.75 181 ILE A O 1
ATOM 1495 N N . SER A 1 182 ? -4.461 -14.048 -2.392 1.00 95.81 182 SER A N 1
ATOM 1496 C CA . SER A 1 182 ? -3.022 -14.026 -2.179 1.00 95.81 182 SER A CA 1
ATOM 1497 C C . SER A 1 182 ? -2.706 -14.169 -0.696 1.00 95.81 182 SER A C 1
ATOM 1499 O O . SER A 1 182 ? -2.977 -13.271 0.106 1.00 95.81 182 SER A O 1
ATOM 1501 N N . GLU A 1 183 ? -2.050 -15.273 -0.333 1.00 95.50 183 GLU A N 1
ATOM 1502 C CA . GLU A 1 183 ? -1.546 -15.475 1.029 1.00 95.50 183 GLU A CA 1
ATOM 1503 C C . GLU A 1 183 ? -0.590 -14.342 1.434 1.00 95.50 183 GLU A C 1
ATOM 1505 O O . GLU A 1 183 ? -0.657 -13.844 2.553 1.00 95.50 183 GLU A O 1
ATOM 1510 N N . VAL A 1 184 ? 0.243 -13.851 0.508 1.00 96.62 184 VAL A N 1
ATOM 1511 C CA . VAL A 1 184 ? 1.146 -12.719 0.773 1.00 96.62 184 VAL A CA 1
ATOM 1512 C C . VAL A 1 184 ? 0.372 -11.452 1.124 1.00 96.62 184 VAL A C 1
ATOM 1514 O O . VAL A 1 184 ? 0.749 -10.743 2.055 1.00 96.62 184 VAL A O 1
ATOM 1517 N N . SER A 1 185 ? -0.736 -11.181 0.436 1.00 97.06 185 SER A N 1
ATOM 1518 C CA . SER A 1 185 ? -1.581 -10.020 0.726 1.00 97.06 185 SER A CA 1
ATOM 1519 C C . SER A 1 185 ? -2.240 -10.152 2.101 1.00 97.06 185 SER A C 1
ATOM 1521 O O . SER A 1 185 ? -2.218 -9.199 2.877 1.00 97.06 185 SER A O 1
ATOM 1523 N N . ILE A 1 186 ? -2.707 -11.352 2.468 1.00 96.62 186 ILE A N 1
ATOM 1524 C CA . ILE A 1 186 ? -3.216 -11.640 3.819 1.00 96.62 186 ILE A CA 1
ATOM 1525 C C . ILE A 1 186 ? -2.138 -11.398 4.882 1.00 96.62 186 ILE A C 1
ATOM 1527 O O . ILE A 1 186 ? -2.426 -10.790 5.914 1.00 96.62 186 ILE A O 1
ATOM 1531 N N . GLN A 1 187 ? -0.905 -11.864 4.668 1.00 95.81 187 GLN A N 1
ATOM 1532 C CA . GLN A 1 187 ? 0.179 -11.687 5.640 1.00 95.81 187 GLN A CA 1
ATOM 1533 C C . GLN A 1 187 ? 0.583 -10.216 5.785 1.00 95.81 187 GLN A C 1
ATOM 1535 O O . GLN A 1 187 ? 0.703 -9.732 6.910 1.00 95.81 187 GLN A O 1
ATOM 1540 N N . ILE A 1 188 ? 0.694 -9.480 4.675 1.00 95.88 188 ILE A N 1
ATOM 1541 C CA . ILE A 1 188 ? 0.955 -8.034 4.690 1.00 95.88 188 ILE A CA 1
ATOM 1542 C C . ILE A 1 188 ? -0.163 -7.293 5.427 1.00 95.88 188 ILE A C 1
ATOM 1544 O O . ILE A 1 188 ? 0.124 -6.491 6.312 1.00 95.88 188 ILE A O 1
ATOM 1548 N N . ALA A 1 189 ? -1.431 -7.583 5.121 1.00 95.94 189 ALA A N 1
ATOM 1549 C CA . ALA A 1 189 ? -2.565 -6.966 5.804 1.00 95.94 189 ALA A CA 1
ATOM 1550 C C . ALA A 1 189 ? -2.564 -7.288 7.307 1.00 95.94 189 ALA A C 1
ATOM 1552 O O . ALA A 1 189 ? -2.794 -6.401 8.124 1.00 95.94 189 ALA A O 1
ATOM 1553 N N . LYS A 1 190 ? -2.247 -8.528 7.704 1.00 94.00 190 LYS A N 1
ATOM 1554 C CA . LYS A 1 190 ? -2.127 -8.913 9.121 1.00 94.00 190 LYS A CA 1
ATOM 1555 C C . LYS A 1 190 ? -1.038 -8.134 9.849 1.00 94.00 190 LYS A C 1
ATOM 1557 O O . LYS A 1 190 ? -1.281 -7.731 10.981 1.00 94.00 190 LYS A O 1
ATOM 1562 N N . SER A 1 191 ? 0.132 -7.945 9.242 1.00 91.38 191 SER A N 1
ATOM 1563 C CA . SER A 1 191 ? 1.180 -7.080 9.801 1.00 91.38 191 SER A CA 1
ATOM 1564 C C . SER A 1 191 ? 0.695 -5.636 9.892 1.00 91.38 191 SER A C 1
ATOM 1566 O O . SER A 1 191 ? 0.743 -5.016 10.947 1.00 91.38 191 SER A O 1
ATOM 1568 N N . PHE A 1 192 ? 0.078 -5.127 8.826 1.00 88.88 192 PHE A N 1
ATOM 1569 C CA . PHE A 1 192 ? -0.383 -3.743 8.785 1.00 88.88 192 PHE A CA 1
ATOM 1570 C C . PHE A 1 192 ? -1.469 -3.416 9.820 1.00 88.88 192 PHE A C 1
ATOM 1572 O O . PHE A 1 192 ? -1.573 -2.277 10.259 1.00 88.88 192 PHE A O 1
ATOM 1579 N N . LEU A 1 193 ? -2.265 -4.410 10.221 1.00 86.12 193 LEU A N 1
ATOM 1580 C CA . LEU A 1 193 ? -3.313 -4.283 11.237 1.00 86.12 193 LEU A CA 1
ATOM 1581 C C . LEU A 1 193 ? -2.818 -4.464 12.684 1.00 86.12 193 LEU A C 1
ATOM 1583 O O . LEU A 1 193 ? -3.602 -4.230 13.604 1.00 86.12 193 LEU A O 1
ATOM 1587 N N . LYS A 1 194 ? -1.578 -4.928 12.903 1.00 76.56 194 LYS A N 1
ATOM 1588 C CA . LYS A 1 194 ? -0.991 -5.101 14.246 1.00 76.56 194 LYS A CA 1
ATOM 1589 C C . LYS A 1 194 ? -0.350 -3.823 14.794 1.00 76.56 194 LYS A C 1
ATOM 1591 O O . LYS A 1 194 ? -0.313 -3.679 16.017 1.00 76.56 194 LYS A O 1
ATOM 1596 N N . GLY A 1 195 ? 0.141 -2.951 13.911 1.00 55.19 195 GLY A N 1
ATOM 1597 C CA . GLY A 1 195 ? 0.704 -1.633 14.240 1.00 55.19 195 GLY A CA 1
ATOM 1598 C C . GLY A 1 195 ? -0.350 -0.554 14.454 1.00 55.19 195 GLY A C 1
ATOM 1599 O O . GLY A 1 195 ? -0.089 0.342 15.287 1.00 55.19 195 GLY A O 1
#

Foldseek 3Di:
DDDDPPLCPPDHQDDLVVVLLVLCVPVPVPVSVVLVVQDPSVPPVLSVVLVVLSVLLQQLCVLVVHGSVLLVVLLVVLVVLVVVQVVVCVVPVDGPDDDPVRCCVPAQVPLVNLQSNLSNVSVCCSRGPVSVVVLVVLLVVCLVCLQPEAEEEDEQCRQQPSVLSNCVRNPNRYDYHYDHSHPNSVVNNVSSNVD

Radius of gyration: 18.05 Å; chains: 1; bounding box: 42×48×49 Å

pLDDT: mean 91.61, std 11.91, range [36.31, 98.31]

Secondary structure (DSSP, 8-state):
-------SSSSPPPHHHHHHHHHHHHH-HHHHHHHHHHS-TT-HHHHHHHHHHHHHHHHHHHHTT--HHHHHHHHHHHHHHHHHHHHHHHHHS--S--SHHHHIIIIIT-HHHHHHHHHHHHHHHHH-HHHHHHHHHHHHHHHHHTTT--EEEEES-TT-HHHHHHHHHHGGGSEEEEE-S-HHHHHHHHHHTT-